Protein AF-A0A919BZM4-F1 (afdb_monomer_lite)

Sequence (321 aa):
MGAKLWWLAAVAVAAVLVFAVCATLLHGKEGVGIVVIVSERGWDVTRLRALRADALERHPSCFTVNVSELLGRDNRSEQQDAGNSFDRVRFAHRLIQARILEAEQPYEHVSLYVTARHHDAYLLGDLLRDQRHTSLRLIRQSHEDGVGIFEALRLHSGLTRQPDVQDVRTLREVLVRDPETEGPEWHAFTGPDAGARRMALILPMAGHLAGTREKALAAARDGRHDEYVLPGNPAAREHCVGALVFATRSGNIPDRREVYEALIRYVHHHWHLKMTEMLAAKGTALRGWVFTDGPTEIALALGHLLGRQSDLVPWRRPTGG

Radius of gyration: 23.21 Å; chains: 1; bounding box: 78×47×72 Å

Structure (mmCIF, N/CA/C/O backbone):
data_AF-A0A919BZM4-F1
#
_entry.id   AF-A0A919BZM4-F1
#
loop_
_atom_site.group_PDB
_atom_site.id
_atom_site.type_symbol
_atom_site.label_atom_id
_atom_site.label_alt_id
_atom_site.label_comp_id
_atom_site.label_asym_id
_atom_site.label_entity_id
_atom_site.label_seq_id
_atom_site.pdbx_PDB_ins_code
_atom_site.Cartn_x
_atom_site.Cartn_y
_atom_site.Cartn_z
_atom_site.occupancy
_atom_site.B_iso_or_equiv
_atom_site.auth_seq_id
_atom_site.auth_comp_id
_atom_site.auth_asym_id
_atom_site.auth_atom_id
_atom_site.pdbx_PDB_model_num
ATOM 1 N N . MET A 1 1 ? 48.821 23.012 -43.918 1.00 54.91 1 MET A N 1
ATOM 2 C CA . MET A 1 1 ? 48.797 22.171 -42.694 1.00 54.91 1 MET A CA 1
ATOM 3 C C . MET A 1 1 ? 47.510 22.302 -41.864 1.00 54.91 1 MET A C 1
ATOM 5 O O . MET A 1 1 ? 47.122 21.305 -41.274 1.00 54.91 1 MET A O 1
ATOM 9 N N . GLY A 1 2 ? 46.799 23.442 -41.859 1.00 61.62 2 GLY A N 1
ATOM 10 C CA . GLY A 1 2 ? 45.5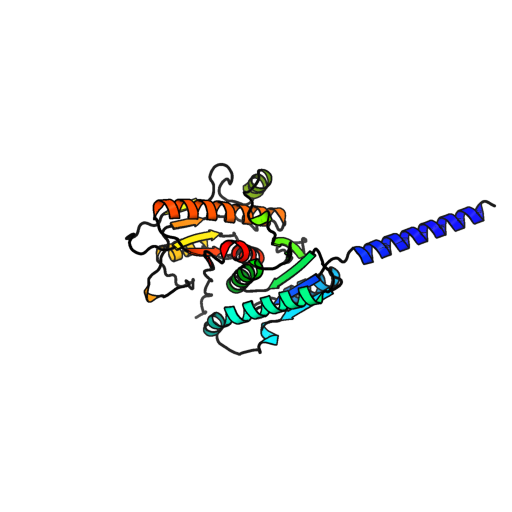84 23.634 -41.036 1.00 61.62 2 GLY A CA 1
ATOM 11 C C . GLY A 1 2 ? 44.374 22.735 -41.352 1.00 61.62 2 GLY A C 1
ATOM 12 O O . GLY A 1 2 ? 43.665 22.334 -40.436 1.00 61.62 2 GLY A O 1
ATOM 13 N N . ALA A 1 3 ? 44.171 22.327 -42.610 1.00 67.00 3 ALA A N 1
ATOM 14 C CA . ALA A 1 3 ? 43.016 21.502 -42.996 1.00 67.00 3 ALA A CA 1
ATOM 15 C C . ALA A 1 3 ? 43.035 20.074 -42.404 1.00 67.00 3 ALA A C 1
ATOM 17 O O . ALA A 1 3 ? 41.984 19.512 -42.109 1.00 67.00 3 ALA A O 1
ATOM 18 N N . LYS A 1 4 ? 44.225 19.491 -42.182 1.00 71.12 4 LYS A N 1
ATOM 19 C CA . LYS A 1 4 ? 44.362 18.145 -41.591 1.00 71.12 4 LYS A CA 1
ATOM 20 C C . LYS A 1 4 ? 44.050 18.133 -40.091 1.00 71.12 4 LYS A C 1
ATOM 22 O O . LYS A 1 4 ? 43.451 17.181 -39.606 1.00 71.12 4 LYS A O 1
ATOM 27 N N . LEU A 1 5 ? 44.420 19.197 -39.375 1.00 75.81 5 LEU A N 1
ATOM 28 C CA . LEU A 1 5 ? 44.121 19.354 -37.948 1.00 75.81 5 LEU A CA 1
ATOM 29 C C . LEU A 1 5 ? 42.618 19.538 -37.706 1.00 75.81 5 LEU A C 1
ATOM 31 O O . LEU A 1 5 ? 42.076 18.960 -36.770 1.00 75.81 5 LEU A O 1
ATOM 35 N N . TRP A 1 6 ? 41.937 20.280 -38.583 1.00 84.06 6 TRP A N 1
ATOM 36 C CA . TRP A 1 6 ? 40.496 20.509 -38.470 1.00 84.06 6 TRP A CA 1
ATOM 37 C C . TRP A 1 6 ? 39.673 19.234 -38.712 1.00 84.06 6 TRP A C 1
ATOM 39 O O . TRP A 1 6 ? 38.735 18.952 -37.973 1.00 84.06 6 TRP A O 1
ATOM 49 N N . TRP A 1 7 ? 40.075 18.409 -39.685 1.00 86.38 7 TRP A N 1
ATOM 50 C CA . TRP A 1 7 ? 39.441 17.109 -39.931 1.00 86.38 7 TRP A CA 1
ATOM 51 C C . TRP A 1 7 ? 39.631 16.137 -38.756 1.00 86.38 7 TRP A C 1
ATOM 53 O O . TRP A 1 7 ? 38.673 15.500 -38.325 1.00 86.38 7 TRP A O 1
ATOM 63 N N . LEU A 1 8 ? 40.841 16.065 -38.186 1.00 85.94 8 LEU A N 1
ATOM 64 C CA . LEU A 1 8 ? 41.112 15.229 -37.009 1.00 85.94 8 LEU A CA 1
ATOM 65 C C . LEU A 1 8 ? 40.289 15.667 -35.792 1.00 85.94 8 LEU A C 1
ATOM 67 O O . LEU A 1 8 ? 39.750 14.818 -35.084 1.00 85.94 8 LEU A O 1
ATOM 71 N N . ALA A 1 9 ? 40.142 16.978 -35.576 1.00 85.62 9 ALA A N 1
ATOM 72 C CA . ALA A 1 9 ? 39.298 17.512 -34.512 1.00 85.62 9 ALA A CA 1
ATOM 73 C C . ALA A 1 9 ? 37.817 17.150 -34.719 1.00 85.62 9 ALA A C 1
ATOM 75 O O . ALA A 1 9 ? 37.162 16.705 -33.779 1.00 85.62 9 ALA A O 1
ATOM 76 N N . ALA A 1 10 ? 37.301 17.268 -35.947 1.00 89.12 10 ALA A N 1
ATOM 77 C CA . ALA A 1 10 ? 35.922 16.899 -36.266 1.00 89.12 10 ALA A CA 1
ATOM 78 C C . ALA A 1 10 ? 35.646 15.405 -36.021 1.00 89.12 10 ALA A C 1
ATOM 80 O O . ALA A 1 10 ? 34.627 15.054 -35.428 1.00 89.12 10 ALA A O 1
ATOM 81 N N . VAL A 1 11 ? 36.575 14.525 -36.412 1.00 90.50 11 VAL A N 1
ATOM 82 C CA . VAL A 1 11 ? 36.457 13.076 -36.178 1.00 90.50 11 VAL A CA 1
ATOM 83 C C . VAL A 1 11 ? 36.528 12.740 -34.689 1.00 90.50 11 VAL A C 1
ATOM 85 O O . VAL A 1 11 ? 35.745 11.918 -34.218 1.00 90.50 11 VAL A O 1
ATOM 88 N N . ALA A 1 12 ? 37.406 13.397 -33.928 1.00 89.44 12 ALA A N 1
ATOM 89 C CA . ALA A 1 12 ? 37.493 13.200 -32.483 1.00 89.44 12 ALA A CA 1
ATOM 90 C C . ALA A 1 12 ? 36.195 13.615 -31.768 1.00 89.44 12 ALA A C 1
ATOM 92 O O . ALA A 1 12 ? 35.687 12.866 -30.937 1.00 89.44 12 ALA A O 1
ATOM 93 N N . VAL A 1 13 ? 35.615 14.765 -32.130 1.00 91.88 13 VAL A N 1
ATOM 94 C CA . VAL A 1 13 ? 34.333 15.228 -31.570 1.00 91.88 13 VAL A CA 1
ATOM 95 C C . VAL A 1 13 ? 33.194 14.273 -31.931 1.00 91.88 13 VAL A C 1
ATOM 97 O O . VAL A 1 13 ? 32.402 13.916 -31.061 1.00 91.88 13 VAL A O 1
ATOM 100 N N . ALA A 1 14 ? 33.132 13.806 -33.182 1.00 90.25 14 ALA A N 1
ATOM 101 C CA . ALA A 1 14 ? 32.132 12.828 -33.605 1.00 90.25 14 ALA A CA 1
ATOM 102 C C . ALA A 1 14 ? 32.263 11.503 -32.834 1.00 90.25 14 ALA A C 1
ATOM 104 O O . ALA A 1 14 ? 31.260 10.962 -32.376 1.00 90.25 14 ALA A O 1
ATOM 105 N N . ALA A 1 15 ? 33.487 11.009 -32.623 1.00 86.88 15 ALA A N 1
ATOM 106 C CA . ALA A 1 15 ? 33.735 9.796 -31.846 1.00 86.88 15 ALA A CA 1
ATOM 107 C C . ALA A 1 15 ? 33.321 9.952 -30.373 1.00 86.88 15 ALA A C 1
ATOM 109 O O . ALA A 1 15 ? 32.696 9.048 -29.821 1.00 86.88 15 ALA A O 1
ATOM 110 N N . VAL A 1 16 ? 33.603 11.103 -29.751 1.00 90.19 16 VAL A N 1
ATOM 111 C CA . VAL A 1 16 ? 33.166 11.401 -28.375 1.00 90.19 16 VAL A CA 1
ATOM 112 C C . VAL A 1 16 ? 31.645 11.491 -28.284 1.00 90.19 16 VAL A C 1
ATOM 114 O O . VAL A 1 16 ? 31.075 10.947 -27.345 1.00 90.19 16 VAL A O 1
ATOM 117 N N . LEU A 1 17 ? 30.973 12.117 -29.255 1.00 91.00 17 LEU A N 1
ATOM 118 C CA . LEU A 1 17 ? 29.509 12.180 -29.295 1.00 91.00 17 LEU A CA 1
ATOM 119 C C . LEU A 1 17 ? 28.887 10.790 -29.433 1.00 91.00 17 LEU A C 1
ATOM 121 O O . LEU A 1 17 ? 27.979 10.455 -28.679 1.00 91.00 17 LEU A O 1
ATOM 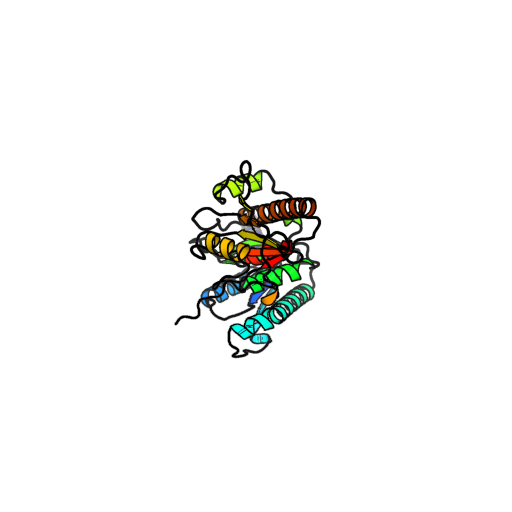125 N N . VAL A 1 18 ? 29.403 9.961 -30.343 1.00 90.19 18 VAL A N 1
ATOM 126 C CA . VAL A 1 18 ? 28.940 8.575 -30.501 1.00 90.19 18 VAL A CA 1
ATOM 127 C C . VAL A 1 18 ? 29.182 7.786 -29.218 1.00 90.19 18 VAL A C 1
ATOM 129 O O . VAL A 1 18 ? 28.274 7.107 -28.752 1.00 90.19 18 VAL A O 1
ATOM 132 N N . PHE A 1 19 ? 30.356 7.917 -28.597 1.00 86.94 19 PHE A N 1
ATOM 133 C CA . PHE A 1 19 ? 30.650 7.232 -27.341 1.00 86.94 19 PHE A CA 1
ATOM 134 C C . PHE A 1 19 ? 29.753 7.717 -26.198 1.00 86.94 19 PHE A C 1
ATOM 136 O O . PHE A 1 19 ? 29.248 6.894 -25.448 1.00 86.94 19 PHE A O 1
ATOM 143 N N . ALA A 1 20 ? 29.496 9.021 -26.084 1.00 81.38 20 ALA A N 1
ATOM 144 C CA . ALA A 1 20 ? 28.605 9.585 -25.075 1.00 81.38 20 ALA A CA 1
ATOM 145 C C . ALA A 1 20 ? 27.158 9.107 -25.260 1.00 81.38 20 ALA A C 1
ATOM 147 O O . ALA A 1 20 ? 26.515 8.739 -24.279 1.00 81.38 20 ALA A O 1
ATOM 148 N N . VAL A 1 21 ? 26.666 9.051 -26.503 1.00 83.25 21 VAL A N 1
ATOM 149 C CA . VAL A 1 21 ? 25.334 8.526 -26.846 1.00 83.25 21 VAL A CA 1
ATOM 150 C C . VAL A 1 21 ? 25.253 7.023 -26.577 1.00 83.25 21 VAL A C 1
ATOM 152 O O . VAL A 1 21 ? 24.325 6.563 -25.923 1.00 83.25 21 VAL A O 1
ATOM 155 N N . CYS A 1 22 ? 26.244 6.239 -27.002 1.00 78.25 22 CYS A N 1
ATOM 156 C CA . CYS A 1 22 ? 26.291 4.807 -26.709 1.00 78.25 22 CYS A CA 1
ATOM 157 C C . CYS A 1 22 ? 26.400 4.545 -25.204 1.00 78.25 22 CYS A C 1
ATOM 159 O O . CYS A 1 22 ? 25.709 3.672 -24.693 1.00 78.25 22 CYS A O 1
ATOM 161 N N . ALA A 1 23 ? 27.214 5.313 -24.479 1.00 72.38 23 ALA A N 1
ATOM 162 C CA . ALA A 1 23 ? 27.357 5.191 -23.037 1.00 72.38 23 ALA A CA 1
ATOM 163 C C . ALA A 1 23 ? 26.057 5.554 -22.315 1.00 72.38 23 ALA A C 1
ATOM 165 O O . ALA A 1 23 ? 25.668 4.815 -21.423 1.00 72.38 23 ALA A O 1
ATOM 166 N N . THR A 1 24 ? 25.345 6.609 -22.716 1.00 70.25 24 THR A N 1
ATOM 167 C CA . THR A 1 24 ? 24.034 6.947 -22.127 1.00 70.25 24 THR A CA 1
ATOM 168 C C . THR A 1 24 ? 22.958 5.918 -22.464 1.00 70.25 24 THR A C 1
ATOM 170 O O . THR A 1 24 ? 22.169 5.573 -21.593 1.00 70.25 24 THR A O 1
ATOM 173 N N . LEU A 1 25 ? 22.952 5.357 -23.675 1.00 67.81 25 LEU A N 1
ATOM 174 C CA . LEU A 1 25 ? 22.012 4.295 -24.052 1.00 67.81 25 LEU A CA 1
ATOM 175 C C . LEU A 1 25 ? 22.305 2.958 -23.349 1.00 67.81 25 LEU A C 1
ATOM 177 O O . LEU A 1 25 ? 21.374 2.218 -23.038 1.00 67.81 25 LEU A O 1
ATOM 181 N N . LEU A 1 26 ? 23.580 2.648 -23.091 1.00 61.66 26 LEU A N 1
ATOM 182 C CA . LEU A 1 26 ? 24.008 1.411 -22.426 1.00 61.66 26 LEU A CA 1
ATOM 183 C C . LEU A 1 26 ? 23.943 1.504 -20.896 1.00 61.66 26 LEU A C 1
ATOM 185 O O . LEU A 1 26 ? 23.558 0.531 -20.260 1.00 61.66 26 LEU A O 1
ATOM 189 N N . HIS A 1 27 ? 24.279 2.656 -20.309 1.00 58.56 27 HIS A N 1
ATOM 190 C CA . HIS A 1 27 ? 24.233 2.880 -18.856 1.00 58.56 27 HIS A CA 1
ATOM 191 C C . HIS A 1 27 ? 22.885 3.433 -18.377 1.00 58.56 27 HIS A C 1
ATOM 193 O O . HIS A 1 27 ? 22.641 3.468 -17.180 1.00 58.56 27 HIS A O 1
ATOM 199 N N . GLY A 1 28 ? 21.992 3.856 -19.278 1.00 57.50 28 GLY A N 1
ATOM 200 C CA . GLY A 1 28 ? 20.649 4.311 -18.905 1.00 57.50 28 GLY A CA 1
ATOM 201 C C . GLY A 1 28 ? 19.718 3.178 -18.463 1.00 57.50 28 GLY A C 1
ATOM 202 O O . GLY A 1 28 ? 18.695 3.438 -17.831 1.00 57.50 28 GLY A O 1
ATOM 203 N N . LYS A 1 29 ? 20.062 1.924 -18.785 1.00 66.81 29 LYS A N 1
ATOM 204 C CA . LYS A 1 29 ? 19.296 0.739 -18.394 1.00 66.81 29 LYS A CA 1
ATOM 205 C C . LYS A 1 29 ? 19.909 0.114 -17.150 1.00 66.81 29 LYS A C 1
ATOM 207 O O . LYS A 1 29 ? 20.926 -0.569 -17.228 1.00 66.81 29 LYS A O 1
ATOM 212 N N . GLU A 1 30 ? 19.263 0.306 -16.009 1.00 69.31 30 GLU A N 1
ATOM 213 C CA . GLU A 1 30 ? 19.736 -0.216 -14.728 1.00 69.31 30 GLU A CA 1
ATOM 214 C C . GLU A 1 30 ? 18.757 -1.230 -14.130 1.00 69.31 30 GLU A C 1
ATOM 216 O O . GLU A 1 30 ? 17.532 -1.088 -14.214 1.00 69.31 30 GLU A O 1
ATOM 221 N N . GLY A 1 31 ? 19.311 -2.237 -13.456 1.00 79.12 31 GLY A N 1
ATOM 222 C CA . GLY A 1 31 ? 18.555 -3.123 -12.577 1.00 79.12 31 GLY A CA 1
ATOM 223 C C . GLY A 1 31 ? 17.727 -4.204 -13.271 1.00 79.12 31 GLY A C 1
ATOM 224 O O . GLY A 1 31 ? 17.928 -4.535 -14.437 1.00 79.12 31 GLY A O 1
ATOM 225 N N . VAL A 1 32 ? 16.782 -4.773 -12.524 1.00 86.69 32 VAL A N 1
ATOM 226 C CA . VAL A 1 32 ? 15.884 -5.838 -13.000 1.00 86.69 32 VAL A CA 1
ATOM 227 C C . VAL A 1 32 ? 14.444 -5.358 -12.933 1.00 86.69 32 VAL A C 1
ATOM 229 O O . VAL A 1 32 ? 13.990 -4.911 -11.880 1.00 86.69 32 VAL A O 1
ATOM 232 N N . GLY A 1 33 ? 13.713 -5.491 -14.038 1.00 89.38 33 GLY A N 1
ATOM 233 C CA . GLY A 1 33 ? 12.275 -5.245 -14.093 1.00 89.38 33 GLY A CA 1
ATOM 234 C C . GLY A 1 33 ? 11.491 -6.542 -13.931 1.00 89.38 33 GLY A C 1
ATOM 235 O O . GLY A 1 33 ? 11.647 -7.463 -14.730 1.00 89.38 33 GLY A O 1
ATOM 236 N N . ILE A 1 34 ? 10.615 -6.627 -12.933 1.00 90.19 34 ILE A N 1
ATOM 237 C CA . ILE A 1 34 ? 9.738 -7.784 -12.727 1.00 90.19 34 ILE A CA 1
ATOM 238 C C . ILE A 1 34 ? 8.287 -7.321 -12.810 1.00 90.19 34 ILE A C 1
ATOM 240 O O . ILE A 1 34 ? 7.792 -6.594 -11.950 1.00 90.19 34 ILE A O 1
ATOM 244 N N . VAL A 1 35 ? 7.590 -7.767 -13.849 1.00 90.44 35 VAL A N 1
ATOM 245 C CA . VAL A 1 35 ? 6.161 -7.525 -14.045 1.00 90.44 35 VAL A CA 1
ATOM 246 C C . VAL A 1 35 ? 5.386 -8.669 -13.416 1.00 90.44 35 VAL A C 1
ATOM 248 O O . VAL A 1 35 ? 5.510 -9.808 -13.858 1.00 90.44 35 VAL A O 1
ATOM 251 N N . VAL A 1 36 ? 4.598 -8.384 -12.382 1.00 88.38 36 VAL A N 1
ATOM 252 C CA . VAL A 1 36 ? 3.890 -9.394 -11.588 1.00 88.38 36 VAL A CA 1
ATOM 253 C C . VAL A 1 36 ? 2.389 -9.210 -11.751 1.00 88.38 36 VAL A C 1
ATOM 255 O O . VAL A 1 36 ? 1.825 -8.212 -11.313 1.00 88.38 36 VAL A O 1
ATOM 258 N N . ILE A 1 37 ? 1.735 -10.204 -12.343 1.00 86.88 37 ILE A N 1
ATOM 259 C CA . ILE A 1 37 ? 0.287 -10.261 -12.531 1.00 86.88 37 ILE A CA 1
ATOM 260 C C . ILE A 1 37 ? -0.237 -11.395 -11.652 1.00 86.88 37 ILE A C 1
ATOM 262 O O . ILE A 1 37 ? -0.064 -12.576 -11.965 1.00 86.88 37 ILE A O 1
ATOM 266 N N . VAL A 1 38 ? -0.846 -11.045 -10.517 1.00 80.12 38 VAL A N 1
ATOM 267 C CA . VAL A 1 38 ? -1.355 -12.046 -9.558 1.00 80.12 38 VAL A CA 1
ATOM 268 C C . VAL A 1 38 ? -2.733 -12.564 -9.985 1.00 80.12 38 VAL A C 1
ATOM 270 O O . VAL A 1 38 ? -3.035 -13.748 -9.835 1.00 80.12 38 VAL A O 1
ATOM 273 N N . SER A 1 39 ? -3.553 -11.698 -10.581 1.00 72.06 39 SER A N 1
ATOM 274 C CA . SER A 1 39 ? -4.866 -12.034 -11.137 1.00 72.06 39 SER A CA 1
ATOM 275 C C . SER A 1 39 ? -5.125 -11.201 -12.385 1.00 72.06 39 SER A C 1
ATOM 277 O O . SER A 1 39 ? -4.863 -10.006 -12.361 1.00 72.06 39 SER A O 1
ATOM 279 N N . GLU A 1 40 ? -5.656 -11.804 -13.451 1.00 64.19 40 GLU A N 1
ATOM 280 C CA . GLU A 1 40 ? -6.022 -11.091 -14.690 1.00 64.19 40 GLU A CA 1
ATOM 281 C C . GLU A 1 40 ? -7.463 -10.557 -14.690 1.00 64.19 40 GLU A C 1
ATOM 283 O O . GLU A 1 40 ? -7.818 -9.706 -15.506 1.00 64.19 40 GLU A O 1
ATOM 288 N N . ARG A 1 41 ? -8.329 -11.066 -13.803 1.00 65.31 41 ARG A N 1
ATOM 289 C CA . ARG A 1 41 ? -9.771 -10.791 -13.869 1.00 65.31 41 ARG A CA 1
ATOM 290 C C . ARG A 1 41 ? -10.064 -9.320 -13.563 1.00 65.31 41 ARG A C 1
ATOM 292 O O . ARG A 1 41 ? -9.965 -8.890 -12.415 1.00 65.31 41 ARG A O 1
ATOM 299 N N . GLY A 1 42 ? -10.514 -8.593 -14.586 1.00 63.28 42 GLY A N 1
ATOM 300 C CA . GLY A 1 42 ? -10.984 -7.211 -14.477 1.00 63.28 42 GLY A CA 1
ATOM 301 C C . GLY A 1 42 ? -9.905 -6.141 -14.646 1.00 63.28 42 GLY A C 1
ATOM 302 O O . GLY A 1 42 ? -10.181 -4.987 -14.325 1.00 63.28 42 GLY A O 1
ATOM 303 N N . TRP A 1 43 ? -8.710 -6.496 -15.131 1.00 73.00 43 TRP A N 1
ATOM 304 C CA . TRP A 1 43 ? -7.658 -5.524 -15.440 1.00 73.00 43 TRP A CA 1
ATOM 305 C C . TRP A 1 43 ? -7.662 -5.119 -16.910 1.00 73.00 43 TRP A C 1
ATOM 307 O O . TRP A 1 43 ? -7.889 -5.940 -17.799 1.00 73.00 43 TRP A O 1
ATOM 317 N N . ASP A 1 44 ? -7.370 -3.845 -17.160 1.00 78.44 44 ASP A N 1
ATOM 318 C CA . ASP A 1 44 ? -7.214 -3.313 -18.509 1.00 78.44 44 ASP A CA 1
ATOM 319 C C . ASP A 1 44 ? -5.943 -3.874 -19.167 1.00 78.44 44 ASP A C 1
ATOM 321 O O . ASP A 1 44 ? -4.815 -3.651 -18.716 1.00 78.44 44 ASP A O 1
ATOM 325 N N . VAL A 1 45 ? -6.134 -4.603 -20.266 1.00 81.12 45 VAL A N 1
ATOM 326 C CA . VAL A 1 45 ? -5.057 -5.205 -21.062 1.00 81.12 45 VAL A CA 1
ATOM 327 C C . VAL A 1 45 ? -4.117 -4.136 -21.624 1.00 81.12 45 VAL A C 1
ATOM 329 O O . VAL A 1 45 ? -2.917 -4.380 -21.758 1.00 81.12 45 VAL A O 1
ATOM 332 N N . THR A 1 46 ? -4.630 -2.944 -21.930 1.00 83.31 46 THR A N 1
ATOM 333 C CA . THR A 1 46 ? -3.835 -1.821 -22.444 1.00 83.31 46 THR A CA 1
ATOM 334 C C . THR A 1 46 ? -2.843 -1.347 -21.390 1.00 83.31 46 THR A C 1
ATOM 336 O O . THR A 1 46 ? -1.649 -1.235 -21.670 1.00 83.31 46 THR A O 1
ATOM 339 N N . ARG A 1 47 ? -3.319 -1.183 -20.150 1.00 82.88 47 ARG A N 1
ATOM 340 C CA . ARG A 1 47 ? -2.501 -0.858 -18.975 1.00 82.88 47 ARG A CA 1
ATOM 341 C C . ARG A 1 47 ? -1.396 -1.894 -18.747 1.00 82.88 47 ARG A C 1
ATOM 343 O O . ARG A 1 47 ? -0.231 -1.544 -18.581 1.00 82.88 47 ARG A O 1
ATOM 350 N N . LEU A 1 48 ? -1.741 -3.182 -18.798 1.00 84.62 48 LEU A N 1
ATOM 351 C CA . LEU A 1 48 ? -0.775 -4.275 -18.627 1.00 84.62 48 LEU A CA 1
ATOM 352 C C . LEU A 1 48 ? 0.315 -4.272 -19.708 1.00 84.62 48 LEU A C 1
ATOM 354 O O . LEU A 1 48 ? 1.491 -4.480 -19.406 1.00 84.62 48 LEU A O 1
ATOM 358 N N . ARG A 1 49 ? -0.058 -4.011 -20.967 1.00 87.19 49 ARG A N 1
ATOM 359 C CA . ARG A 1 49 ? 0.907 -3.890 -22.069 1.00 87.19 49 ARG A CA 1
ATOM 360 C C . ARG A 1 49 ? 1.829 -2.690 -21.888 1.00 87.19 49 ARG A C 1
ATOM 362 O O . ARG A 1 49 ? 3.022 -2.842 -22.126 1.00 87.19 49 ARG A O 1
ATOM 369 N N . ALA A 1 50 ? 1.303 -1.547 -21.448 1.00 87.94 50 ALA A N 1
ATOM 370 C CA . ALA A 1 50 ? 2.101 -0.349 -21.196 1.00 87.94 50 ALA A CA 1
ATOM 371 C C . ALA A 1 50 ? 3.161 -0.596 -20.111 1.00 87.94 50 ALA A C 1
ATOM 373 O O . ALA A 1 50 ? 4.337 -0.336 -20.342 1.00 87.94 50 ALA A O 1
ATOM 374 N N . LEU A 1 51 ? 2.773 -1.196 -18.979 1.00 89.81 51 LEU A N 1
ATOM 375 C CA . LEU A 1 51 ? 3.711 -1.552 -17.905 1.00 89.81 51 LEU A CA 1
ATOM 376 C C . LEU A 1 51 ? 4.793 -2.532 -18.377 1.00 89.81 51 LEU A C 1
ATOM 378 O O . LEU A 1 51 ? 5.959 -2.395 -18.018 1.00 89.81 51 LEU A O 1
ATOM 382 N N . ARG A 1 52 ? 4.424 -3.519 -19.201 1.00 90.00 52 ARG A N 1
ATOM 383 C CA . ARG A 1 52 ? 5.387 -4.481 -19.751 1.00 90.00 52 ARG A CA 1
ATOM 384 C C . ARG A 1 52 ? 6.347 -3.841 -20.753 1.00 90.00 52 ARG A C 1
ATOM 386 O O . ARG A 1 52 ? 7.531 -4.164 -20.729 1.00 90.00 52 ARG A O 1
ATOM 393 N N . ALA A 1 53 ? 5.845 -2.980 -21.636 1.00 90.44 53 ALA A N 1
ATOM 394 C CA . ALA A 1 53 ? 6.666 -2.254 -22.601 1.00 90.44 53 ALA A CA 1
ATOM 395 C C . ALA A 1 53 ? 7.687 -1.360 -21.887 1.00 90.44 53 ALA A C 1
ATOM 397 O O . ALA A 1 53 ? 8.872 -1.421 -22.197 1.00 90.44 53 ALA A O 1
ATOM 398 N N . ASP A 1 54 ? 7.242 -0.633 -20.866 1.00 90.38 54 ASP A N 1
ATOM 399 C CA . ASP A 1 54 ? 8.101 0.218 -20.049 1.00 90.38 54 ASP A CA 1
ATOM 400 C C . ASP A 1 54 ? 9.175 -0.578 -19.293 1.00 90.38 54 ASP A C 1
ATOM 402 O O . ASP A 1 54 ? 10.350 -0.214 -19.305 1.00 90.38 54 ASP A O 1
ATOM 406 N N . ALA A 1 55 ? 8.813 -1.734 -18.726 1.00 89.56 55 ALA A N 1
ATOM 407 C CA . ALA A 1 55 ? 9.779 -2.608 -18.069 1.00 89.56 55 ALA A CA 1
ATOM 408 C C . ALA A 1 55 ? 10.868 -3.127 -19.032 1.00 89.56 55 ALA A C 1
ATOM 410 O O . ALA A 1 55 ? 12.031 -3.219 -18.638 1.00 89.56 55 ALA A O 1
ATOM 411 N N . LEU A 1 56 ? 10.512 -3.449 -20.282 1.00 89.50 56 LEU A N 1
ATOM 412 C CA . LEU A 1 56 ? 11.456 -3.870 -21.330 1.00 89.50 56 LEU A CA 1
ATOM 413 C C . LEU A 1 56 ? 12.343 -2.719 -21.826 1.00 89.50 56 LEU A C 1
ATOM 415 O O . LEU A 1 56 ? 13.484 -2.931 -22.242 1.00 89.50 56 LEU A O 1
ATOM 419 N N . GLU A 1 57 ? 11.814 -1.499 -21.809 1.00 88.38 57 GLU A N 1
ATOM 420 C CA . GLU A 1 57 ? 12.552 -0.310 -22.211 1.00 88.38 57 GLU A CA 1
ATOM 421 C C . GLU A 1 57 ? 13.594 0.076 -21.154 1.00 88.38 57 GLU A C 1
ATOM 423 O O . GLU A 1 57 ? 14.767 0.254 -21.495 1.00 88.38 57 GLU A O 1
ATOM 428 N N . ARG A 1 58 ? 13.187 0.129 -19.878 1.00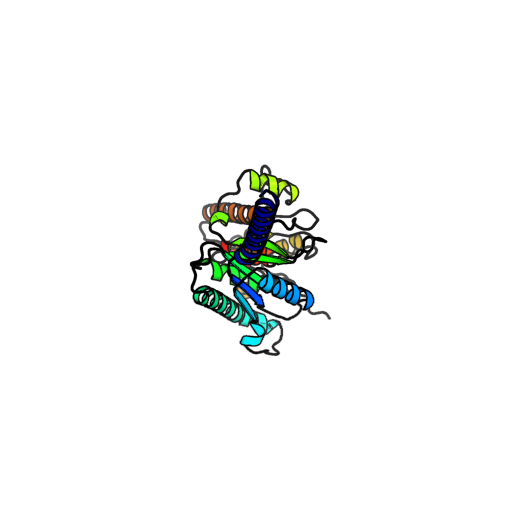 86.38 58 ARG A N 1
ATOM 429 C CA . ARG A 1 58 ? 14.007 0.617 -18.756 1.00 86.38 58 ARG A CA 1
ATOM 430 C C . ARG A 1 58 ? 15.034 -0.377 -18.236 1.00 86.38 58 ARG A C 1
ATOM 432 O O . ARG A 1 58 ? 16.065 0.048 -17.720 1.00 86.38 58 ARG A O 1
ATOM 439 N N . HIS A 1 59 ? 14.760 -1.677 -18.322 1.00 86.81 59 HIS A N 1
ATOM 440 C CA . HIS A 1 59 ? 15.595 -2.689 -17.678 1.00 86.81 59 HIS A CA 1
ATOM 441 C C . HIS A 1 59 ? 16.287 -3.591 -18.707 1.00 86.81 59 HIS A C 1
ATOM 443 O O . HIS A 1 59 ? 15.637 -4.056 -19.644 1.00 86.81 59 HIS A O 1
ATOM 449 N N . PRO A 1 60 ? 17.592 -3.880 -18.541 1.00 81.81 60 PRO A N 1
ATOM 450 C CA . PRO A 1 60 ? 18.298 -4.832 -19.398 1.00 81.81 60 PRO A CA 1
ATOM 451 C C . PRO A 1 60 ? 17.753 -6.259 -19.227 1.00 81.81 60 PRO A C 1
ATOM 453 O O . PRO A 1 60 ? 17.675 -7.010 -20.196 1.00 81.81 60 PRO A O 1
ATOM 456 N N . SER A 1 61 ? 17.315 -6.598 -18.010 1.00 84.81 61 SER A N 1
ATOM 457 C CA . SER A 1 61 ? 16.689 -7.873 -17.663 1.00 84.81 61 SER A CA 1
ATOM 458 C C . SER A 1 61 ? 15.242 -7.634 -17.243 1.00 84.81 61 SER A C 1
ATOM 460 O O . SER A 1 61 ? 14.980 -6.959 -16.243 1.00 84.81 61 SER A O 1
ATOM 462 N N . CYS A 1 62 ? 14.296 -8.191 -18.000 1.00 87.06 62 CYS A N 1
ATOM 463 C CA . CYS A 1 62 ? 12.867 -8.071 -17.730 1.00 87.06 62 CYS A CA 1
ATOM 464 C C . CYS A 1 62 ? 12.206 -9.448 -17.647 1.00 87.06 62 CYS A C 1
ATOM 466 O O . CYS A 1 62 ? 12.309 -10.259 -18.568 1.00 87.06 62 CYS A O 1
ATOM 468 N N . PHE A 1 63 ? 11.471 -9.686 -16.562 1.00 88.88 63 PHE A N 1
ATOM 469 C CA . PHE A 1 63 ? 10.712 -10.911 -16.345 1.00 88.88 63 PHE A CA 1
ATOM 470 C C . PHE A 1 63 ? 9.230 -10.591 -16.213 1.00 88.88 63 PHE A C 1
ATOM 472 O O . PHE A 1 63 ? 8.839 -9.675 -15.495 1.00 88.88 63 PHE A O 1
ATOM 479 N N . THR A 1 64 ? 8.383 -11.367 -16.884 1.00 87.81 64 THR A N 1
ATOM 480 C CA . THR A 1 64 ? 6.928 -11.295 -16.709 1.00 87.81 64 THR A CA 1
ATOM 481 C C . THR A 1 64 ? 6.453 -12.549 -15.990 1.00 87.81 64 THR A C 1
ATOM 483 O O . THR A 1 64 ? 6.721 -13.665 -16.430 1.00 87.81 64 THR A O 1
ATOM 486 N N . VAL A 1 65 ? 5.755 -12.360 -14.877 1.00 83.88 65 VAL A N 1
ATOM 487 C CA . VAL A 1 65 ? 5.195 -13.412 -14.034 1.00 83.88 65 VAL A CA 1
ATOM 488 C C . VAL A 1 65 ? 3.681 -13.290 -14.065 1.00 83.88 65 VAL A C 1
ATOM 490 O O . VAL A 1 65 ? 3.117 -12.369 -13.479 1.00 83.88 65 VAL A O 1
ATOM 493 N N . ASN A 1 66 ? 3.025 -14.239 -14.726 1.00 84.56 66 ASN A N 1
ATOM 494 C CA . ASN A 1 66 ? 1.574 -14.362 -14.719 1.00 84.56 66 ASN A CA 1
ATOM 495 C C . ASN A 1 66 ? 1.160 -15.553 -13.857 1.00 84.56 66 ASN A C 1
ATOM 497 O O . ASN A 1 66 ? 1.190 -16.705 -14.282 1.00 84.56 66 ASN A O 1
ATOM 501 N N . VAL A 1 67 ? 0.800 -15.272 -12.609 1.00 80.69 67 VAL A N 1
ATOM 502 C CA . VAL A 1 67 ? 0.488 -16.303 -11.612 1.00 80.69 67 VAL A CA 1
ATOM 503 C C . VAL A 1 67 ? -0.757 -17.096 -12.007 1.00 80.69 67 VAL A C 1
ATOM 505 O O . VAL A 1 67 ? -0.819 -18.299 -11.770 1.00 80.69 67 VAL A O 1
ATOM 508 N N . SER A 1 68 ? -1.733 -16.431 -12.631 1.00 74.94 68 SER A N 1
ATOM 509 C CA . SER A 1 68 ? -2.985 -17.063 -13.057 1.00 74.94 68 SER A CA 1
ATOM 510 C C . SER A 1 68 ? -2.782 -18.032 -14.223 1.00 74.94 68 SER A C 1
ATOM 512 O O . SER A 1 68 ? -3.422 -19.078 -14.258 1.00 74.94 68 SER A O 1
ATOM 514 N N . GLU A 1 69 ? -1.880 -17.720 -15.156 1.00 75.12 69 GLU A N 1
ATOM 515 C CA . GLU A 1 69 ? -1.510 -18.651 -16.230 1.00 75.12 69 GLU A CA 1
ATOM 516 C C . GLU A 1 69 ? -0.696 -19.836 -15.695 1.00 75.12 69 GLU A C 1
ATOM 518 O O . GLU A 1 69 ? -0.957 -20.980 -16.061 1.00 75.12 69 GLU A O 1
ATOM 523 N N . LEU A 1 70 ? 0.256 -19.579 -14.791 1.00 73.50 70 LEU A N 1
ATOM 524 C CA . LEU A 1 70 ? 1.184 -20.597 -14.285 1.00 73.50 70 LEU A CA 1
ATOM 525 C C . LEU A 1 70 ? 0.535 -21.624 -13.350 1.00 73.50 70 LEU A C 1
ATOM 527 O O . LEU A 1 70 ? 0.973 -22.771 -13.313 1.00 73.50 70 LEU A O 1
ATOM 531 N N . LEU A 1 71 ? -0.494 -21.232 -12.595 1.00 73.00 71 LEU A N 1
ATOM 532 C CA . LEU A 1 71 ? -1.217 -22.132 -11.686 1.00 73.00 71 LEU A CA 1
ATOM 533 C C . LEU A 1 71 ? -2.427 -22.815 -12.342 1.00 73.00 71 LEU A C 1
ATOM 535 O O . LEU A 1 71 ? -3.126 -23.580 -11.681 1.00 73.00 71 LEU A O 1
ATOM 539 N N . GLY A 1 72 ? -2.654 -22.573 -13.636 1.00 61.62 72 GLY A N 1
ATOM 540 C CA . GLY A 1 72 ? -3.818 -23.062 -14.363 1.00 61.62 72 GLY A CA 1
ATOM 541 C C . GLY A 1 72 ? -5.033 -22.149 -14.187 1.00 61.62 72 GLY A C 1
ATOM 542 O O . GLY A 1 72 ? -5.341 -21.658 -13.100 1.00 61.62 72 GLY A O 1
ATOM 543 N N . ARG A 1 73 ? -5.748 -21.919 -15.293 1.00 58.47 73 ARG A N 1
ATOM 544 C CA . ARG A 1 73 ? -6.936 -21.060 -15.353 1.00 58.47 73 ARG A CA 1
ATOM 545 C C . ARG A 1 73 ? -8.140 -21.799 -14.762 1.00 58.47 73 ARG A C 1
ATOM 547 O O . ARG A 1 73 ? -9.023 -22.249 -15.484 1.00 58.47 73 ARG A O 1
ATOM 554 N N . ASP A 1 74 ? -8.162 -21.970 -13.447 1.00 54.50 74 ASP A N 1
ATOM 555 C CA . ASP A 1 74 ? -9.300 -22.589 -12.778 1.00 54.50 74 ASP A CA 1
ATOM 556 C C . ASP A 1 74 ? -10.523 -21.662 -12.912 1.00 54.50 74 ASP A C 1
ATOM 558 O O . ASP A 1 74 ? -10.553 -20.545 -12.389 1.00 54.50 74 ASP A O 1
ATOM 562 N N . ASN A 1 75 ? -11.559 -22.124 -13.622 1.00 50.62 75 ASN A N 1
ATO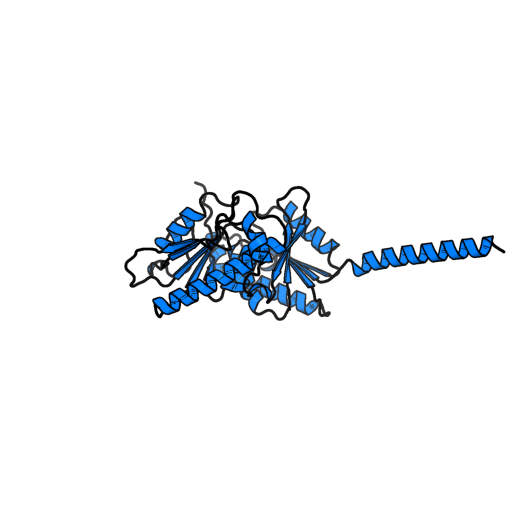M 563 C CA . ASN A 1 75 ? -12.864 -21.463 -13.782 1.00 50.62 75 ASN A CA 1
ATOM 564 C C . ASN A 1 75 ? -13.672 -21.446 -12.466 1.00 50.62 75 ASN A C 1
ATOM 566 O O . ASN A 1 75 ? -14.867 -21.726 -12.446 1.00 50.62 75 ASN A O 1
ATOM 570 N N . ARG A 1 76 ? -13.027 -21.155 -11.334 1.00 53.56 76 ARG A N 1
ATOM 571 C CA . ARG A 1 76 ? -13.659 -21.140 -10.014 1.00 53.56 76 ARG A CA 1
ATOM 572 C C . ARG A 1 76 ? -14.279 -19.776 -9.726 1.00 53.56 76 ARG A C 1
ATOM 574 O O . ARG A 1 76 ? -13.761 -18.732 -10.135 1.00 53.56 76 ARG A O 1
ATOM 581 N N . SER A 1 77 ? -15.421 -19.813 -9.047 1.00 52.09 77 SER A N 1
ATOM 582 C CA . SER A 1 77 ? -16.195 -18.662 -8.573 1.00 52.09 77 SER A CA 1
ATOM 583 C C . SER A 1 77 ? -15.382 -17.779 -7.615 1.00 52.09 77 SER A C 1
ATOM 585 O O . SER A 1 77 ? -14.587 -18.301 -6.832 1.00 52.09 77 SER A O 1
ATOM 587 N N . GLU A 1 78 ? -15.629 -16.463 -7.608 1.00 52.28 78 GLU A N 1
ATOM 588 C CA . GLU A 1 78 ? -14.888 -15.464 -6.806 1.00 52.28 78 GLU A CA 1
ATOM 589 C C . GLU A 1 78 ? -14.801 -15.781 -5.299 1.00 52.28 78 GLU A C 1
ATOM 591 O O . GLU A 1 78 ? -13.841 -15.388 -4.637 1.00 52.28 78 GLU A O 1
ATOM 596 N N . GLN A 1 79 ? -15.760 -16.531 -4.749 1.00 47.19 79 GLN A N 1
ATOM 597 C CA . GLN A 1 79 ? -15.744 -16.973 -3.349 1.00 47.19 79 GLN A CA 1
ATOM 598 C C . GLN A 1 79 ? -14.706 -18.066 -3.043 1.00 47.19 79 GLN A C 1
ATOM 600 O O . GLN A 1 79 ? -14.190 -18.107 -1.930 1.00 47.19 79 GLN A O 1
ATOM 605 N N . GLN A 1 80 ? -14.352 -18.919 -4.011 1.00 48.88 80 GLN A N 1
ATOM 606 C CA . GLN A 1 80 ? -13.268 -19.904 -3.859 1.00 48.88 80 GLN A CA 1
ATOM 607 C C . GLN A 1 80 ? -11.888 -19.285 -4.130 1.00 48.88 80 GLN A C 1
ATOM 609 O O . GLN A 1 80 ? -10.887 -19.750 -3.584 1.00 48.88 80 GLN A O 1
ATOM 614 N N . ASP A 1 81 ? -11.831 -18.199 -4.908 1.00 53.09 81 ASP A N 1
ATOM 615 C CA . ASP A 1 81 ? -10.596 -17.457 -5.183 1.00 53.09 81 ASP A CA 1
ATOM 616 C C . ASP A 1 81 ? -9.984 -16.826 -3.922 1.00 53.09 81 ASP A C 1
ATOM 618 O O . ASP A 1 81 ? -8.763 -16.691 -3.851 1.00 53.09 81 ASP A O 1
ATOM 622 N N . ALA A 1 82 ? -10.794 -16.465 -2.921 1.00 51.09 82 ALA A N 1
ATOM 623 C CA . ALA A 1 82 ? -10.297 -15.929 -1.652 1.00 51.09 82 ALA A CA 1
ATOM 624 C C . ALA A 1 82 ? -9.520 -16.982 -0.836 1.00 51.09 82 ALA A C 1
ATOM 626 O O . ALA A 1 82 ? -8.502 -16.655 -0.233 1.00 51.09 82 ALA A O 1
ATOM 627 N N . GLY A 1 83 ? -9.941 -18.253 -0.874 1.00 53.19 83 GLY A N 1
ATOM 628 C CA . GLY A 1 83 ? -9.257 -19.356 -0.183 1.00 53.19 83 GLY A CA 1
ATOM 629 C C . GLY A 1 83 ? -7.924 -19.766 -0.822 1.00 53.19 83 GLY A C 1
ATOM 630 O O . GLY A 1 83 ? -7.039 -20.240 -0.121 1.00 53.19 83 GLY A O 1
ATOM 631 N N . ASN A 1 84 ? -7.752 -19.528 -2.129 1.00 65.88 84 ASN A N 1
ATOM 632 C CA . ASN A 1 84 ? -6.513 -19.802 -2.877 1.00 65.88 84 ASN A CA 1
ATOM 633 C C . ASN A 1 84 ? -5.620 -18.547 -3.045 1.00 65.88 84 ASN A C 1
ATOM 635 O O . ASN A 1 84 ? -4.555 -18.602 -3.655 1.00 65.88 84 ASN A O 1
ATOM 639 N N . SER A 1 85 ? -6.042 -17.383 -2.531 1.00 72.19 85 SER A N 1
ATOM 640 C CA . SER A 1 85 ? -5.292 -16.119 -2.640 1.00 72.19 85 SER A CA 1
ATOM 641 C C . SER A 1 85 ? -3.890 -16.240 -2.039 1.00 72.19 85 SER A C 1
ATOM 643 O O . SER A 1 85 ? -2.906 -15.867 -2.679 1.00 72.19 85 SER A O 1
ATOM 645 N N . PHE A 1 86 ? -3.780 -16.845 -0.857 1.00 79.81 86 PHE A N 1
ATOM 646 C CA . PHE A 1 86 ? -2.509 -16.959 -0.153 1.00 79.81 86 PHE A CA 1
ATOM 647 C C . PHE A 1 86 ? -1.488 -17.832 -0.896 1.00 79.81 86 PHE A C 1
ATOM 649 O O . PHE A 1 86 ? -0.316 -17.463 -0.976 1.00 79.81 86 PHE A O 1
ATOM 656 N N . ASP A 1 87 ? -1.916 -18.941 -1.506 1.00 83.75 87 ASP A N 1
ATOM 657 C CA . ASP A 1 87 ? -1.020 -19.806 -2.279 1.00 83.75 87 ASP A CA 1
ATOM 658 C C . ASP A 1 87 ? -0.554 -19.134 -3.575 1.00 83.75 87 ASP A C 1
ATOM 660 O O . ASP A 1 87 ? 0.635 -19.193 -3.900 1.00 83.75 87 ASP A O 1
ATOM 664 N N . ARG A 1 88 ? -1.440 -18.396 -4.263 1.00 85.81 88 ARG A N 1
ATOM 665 C CA . ARG A 1 88 ? -1.064 -17.567 -5.423 1.00 85.81 88 ARG A CA 1
ATOM 666 C C . ARG A 1 88 ? -0.034 -16.506 -5.060 1.00 85.81 88 ARG A C 1
ATOM 668 O O . ARG A 1 88 ? 0.971 -16.357 -5.750 1.00 85.81 88 ARG A O 1
ATOM 675 N N . VAL A 1 89 ? -0.265 -15.781 -3.970 1.00 89.69 89 VAL A N 1
ATOM 676 C CA . VAL A 1 89 ? 0.637 -14.725 -3.497 1.00 89.69 89 VAL A CA 1
ATOM 677 C C . VAL A 1 89 ? 1.981 -15.308 -3.058 1.00 89.69 89 VAL A C 1
ATOM 679 O O . VAL A 1 89 ? 3.033 -14.785 -3.423 1.00 89.69 89 VAL A O 1
ATOM 682 N N . ARG A 1 90 ? 1.975 -16.443 -2.353 1.00 89.88 90 ARG A N 1
ATOM 683 C CA . ARG A 1 90 ? 3.194 -17.169 -1.977 1.00 89.88 90 ARG A CA 1
ATOM 684 C C . ARG A 1 90 ? 3.967 -17.660 -3.200 1.00 89.88 90 ARG A C 1
ATOM 686 O O . ARG A 1 90 ? 5.197 -17.596 -3.202 1.00 89.88 90 ARG A O 1
ATOM 693 N N . PHE A 1 91 ? 3.277 -18.140 -4.231 1.00 89.38 91 PHE A N 1
ATOM 694 C CA . PHE A 1 91 ? 3.896 -18.533 -5.494 1.00 89.38 91 PHE A CA 1
ATOM 695 C C . PHE A 1 91 ? 4.510 -17.327 -6.217 1.00 89.38 91 PHE A C 1
ATOM 697 O O . PHE A 1 91 ? 5.675 -17.387 -6.607 1.00 89.38 91 PHE A O 1
ATOM 704 N N . ALA A 1 92 ? 3.783 -16.207 -6.300 1.00 90.56 92 ALA A N 1
ATOM 705 C CA . ALA A 1 92 ? 4.288 -14.944 -6.840 1.00 90.56 92 ALA A CA 1
ATOM 706 C C . ALA A 1 92 ? 5.561 -14.494 -6.112 1.00 90.56 92 ALA A C 1
ATOM 708 O O . ALA A 1 92 ? 6.574 -14.216 -6.747 1.00 90.56 92 ALA A O 1
ATOM 709 N N . HIS A 1 93 ? 5.534 -14.506 -4.777 1.00 92.12 93 HIS A N 1
ATOM 710 C CA . HIS A 1 93 ? 6.683 -14.176 -3.942 1.00 92.12 93 HIS A CA 1
ATOM 711 C C . HIS A 1 93 ? 7.889 -15.076 -4.245 1.00 92.12 93 HIS A C 1
ATOM 713 O O . HIS A 1 93 ? 8.986 -14.576 -4.473 1.00 92.12 93 HIS A O 1
ATOM 719 N N . ARG A 1 94 ? 7.697 -16.401 -4.306 1.00 90.31 94 ARG A N 1
ATOM 720 C CA . ARG A 1 94 ? 8.779 -17.347 -4.632 1.00 90.31 94 ARG A CA 1
ATOM 721 C C . ARG A 1 94 ? 9.366 -17.105 -6.020 1.00 90.31 94 ARG A C 1
ATOM 723 O O . ARG A 1 94 ? 10.579 -17.189 -6.169 1.00 90.31 94 ARG A O 1
ATOM 730 N N . LEU A 1 95 ? 8.533 -16.785 -7.010 1.00 88.69 95 LEU A N 1
ATOM 731 C CA . LEU A 1 95 ? 9.005 -16.445 -8.351 1.00 88.69 95 LEU A CA 1
ATOM 732 C C . LEU A 1 95 ? 9.786 -15.135 -8.371 1.00 88.69 95 LEU A C 1
ATOM 734 O O . LEU A 1 95 ? 10.830 -15.086 -9.009 1.00 88.69 95 LEU A O 1
ATOM 738 N N . ILE A 1 96 ? 9.329 -14.105 -7.656 1.00 89.56 96 ILE A N 1
ATOM 739 C CA . ILE A 1 96 ? 10.082 -12.853 -7.507 1.00 89.56 96 ILE A CA 1
ATOM 740 C C . ILE A 1 96 ? 11.463 -13.158 -6.919 1.00 89.56 96 ILE A C 1
ATOM 742 O O . ILE A 1 96 ? 12.464 -12.789 -7.520 1.00 89.56 96 ILE A O 1
ATOM 746 N N . GLN A 1 97 ? 11.532 -13.905 -5.812 1.00 88.69 97 GLN A N 1
ATOM 747 C CA . GLN A 1 97 ? 12.810 -14.289 -5.202 1.00 88.69 97 GLN A CA 1
ATOM 748 C C . GLN A 1 97 ? 13.696 -15.080 -6.175 1.00 88.69 97 GLN A C 1
ATOM 750 O O . GLN A 1 97 ? 14.878 -14.781 -6.302 1.00 88.69 97 GLN A O 1
ATOM 755 N N . ALA A 1 98 ? 13.130 -16.048 -6.902 1.00 87.44 98 ALA A N 1
ATOM 756 C CA . ALA A 1 98 ? 13.871 -16.826 -7.891 1.00 87.44 98 ALA A CA 1
ATOM 757 C C . ALA A 1 98 ? 14.449 -15.939 -9.004 1.00 87.44 98 ALA A C 1
ATOM 759 O O . ALA A 1 98 ? 15.630 -16.049 -9.306 1.00 87.44 98 ALA A O 1
ATOM 760 N N . ARG A 1 99 ? 13.660 -15.008 -9.558 1.00 85.81 99 ARG A N 1
ATOM 761 C CA . ARG A 1 99 ? 14.128 -14.091 -10.610 1.00 85.81 99 ARG A CA 1
ATOM 762 C C . ARG A 1 99 ? 15.183 -13.115 -10.126 1.00 85.81 99 ARG A C 1
ATOM 764 O O . ARG A 1 99 ? 16.070 -12.763 -10.894 1.00 85.81 99 ARG A O 1
ATOM 771 N N . ILE A 1 100 ? 15.107 -12.686 -8.869 1.00 82.75 100 ILE A N 1
ATOM 772 C CA . ILE A 1 100 ? 16.154 -11.834 -8.317 1.00 82.75 100 ILE A CA 1
ATOM 773 C C . ILE A 1 100 ? 17.448 -12.639 -8.102 1.00 82.75 100 ILE A C 1
ATOM 775 O O . ILE A 1 100 ? 18.527 -12.130 -8.389 1.00 82.75 100 ILE A O 1
ATOM 779 N N . LEU A 1 101 ? 17.359 -13.900 -7.665 1.00 83.00 101 LEU A N 1
ATOM 780 C CA . LEU A 1 101 ? 18.526 -14.782 -7.521 1.00 83.00 101 LEU A CA 1
ATOM 781 C C . LEU A 1 101 ? 19.168 -15.146 -8.869 1.00 83.00 101 LEU A C 1
ATOM 783 O O . LEU A 1 101 ? 20.390 -15.171 -8.972 1.00 83.00 101 LEU A O 1
ATOM 787 N N . GLU A 1 102 ? 18.358 -15.401 -9.899 1.00 78.44 102 GLU A N 1
ATOM 788 C CA . GLU A 1 102 ? 18.816 -15.687 -11.269 1.00 78.44 102 GLU A CA 1
ATOM 789 C C . GLU A 1 102 ? 19.516 -14.503 -11.935 1.00 78.44 102 GLU A C 1
ATOM 791 O O . GLU A 1 102 ? 20.223 -14.684 -12.919 1.00 78.44 102 GLU A O 1
ATOM 796 N N . ALA A 1 103 ? 19.323 -13.287 -11.428 1.00 71.50 103 ALA A N 1
ATOM 797 C CA . ALA A 1 103 ? 19.891 -12.103 -12.044 1.00 71.50 103 ALA A CA 1
ATOM 798 C C . ALA A 1 103 ? 21.435 -12.039 -11.938 1.00 71.50 103 ALA A C 1
ATOM 800 O O . ALA A 1 103 ? 22.020 -11.174 -12.579 1.00 71.50 103 ALA A O 1
ATOM 801 N N . GLU A 1 104 ? 22.082 -12.955 -11.192 1.00 58.66 104 GLU A N 1
ATOM 802 C CA . GLU A 1 104 ? 23.537 -13.207 -11.023 1.00 58.66 104 GLU A CA 1
ATOM 803 C C . GLU A 1 104 ? 24.413 -12.021 -10.560 1.00 58.66 104 GLU A C 1
ATOM 805 O O . GLU A 1 104 ? 25.432 -12.227 -9.899 1.00 58.66 104 GLU A O 1
ATOM 810 N N . GLN A 1 105 ? 24.017 -10.778 -10.825 1.00 62.66 105 GLN A N 1
ATOM 811 C CA . GLN A 1 105 ? 24.656 -9.553 -10.367 1.00 62.66 105 GLN A CA 1
ATOM 812 C C . GLN A 1 105 ? 23.904 -9.003 -9.148 1.00 62.66 105 GLN A C 1
ATOM 814 O O . GLN A 1 105 ? 22.670 -9.067 -9.102 1.00 62.66 105 GLN A O 1
ATOM 819 N N . PRO A 1 106 ? 24.606 -8.422 -8.157 1.00 59.97 106 PRO A N 1
ATOM 820 C CA . PRO A 1 106 ? 23.975 -7.700 -7.062 1.00 59.97 106 PRO A CA 1
ATOM 821 C C . PRO A 1 106 ? 23.388 -6.394 -7.607 1.00 59.97 106 PRO A C 1
ATOM 823 O O . PRO A 1 106 ? 23.955 -5.320 -7.437 1.00 59.97 106 PRO A O 1
ATOM 826 N N . TYR A 1 107 ? 22.265 -6.475 -8.317 1.00 61.81 107 TYR A N 1
ATOM 827 C CA . TYR A 1 107 ? 21.563 -5.286 -8.761 1.00 61.81 107 TYR A CA 1
ATOM 828 C C . TYR A 1 107 ? 21.072 -4.537 -7.525 1.00 61.81 107 TYR A C 1
ATOM 830 O O . TYR A 1 107 ? 20.238 -5.033 -6.766 1.00 61.81 107 TYR A O 1
ATOM 838 N N . GLU A 1 108 ? 21.570 -3.315 -7.340 1.00 66.50 108 GLU A N 1
ATOM 839 C CA . GLU A 1 108 ? 21.118 -2.414 -6.275 1.00 66.50 108 GLU A CA 1
ATOM 840 C C . GLU A 1 108 ? 19.638 -2.027 -6.441 1.00 66.50 108 GLU A C 1
ATOM 842 O O . GLU A 1 108 ? 19.012 -1.485 -5.524 1.00 66.50 108 GLU A O 1
ATOM 847 N N . HIS A 1 109 ? 19.067 -2.268 -7.627 1.00 77.69 109 HIS A N 1
ATOM 848 C CA . HIS A 1 109 ? 17.771 -1.753 -8.045 1.00 77.69 109 HIS A CA 1
ATOM 849 C C . HIS A 1 109 ? 16.921 -2.848 -8.699 1.00 77.69 109 HIS A C 1
ATOM 851 O O . HIS A 1 109 ? 17.136 -3.228 -9.848 1.00 77.69 109 HIS A O 1
ATOM 857 N N . VAL A 1 110 ? 15.917 -3.334 -7.970 1.00 88.62 110 VAL A N 1
ATOM 858 C CA . VAL A 1 110 ? 14.864 -4.202 -8.513 1.00 88.62 110 VAL A CA 1
ATOM 859 C C . VAL A 1 110 ? 13.578 -3.390 -8.593 1.00 88.62 110 VAL A C 1
ATOM 861 O O . VAL A 1 110 ? 13.132 -2.839 -7.587 1.00 88.62 110 VAL A O 1
ATOM 864 N N . SER A 1 111 ? 12.988 -3.320 -9.781 1.00 92.69 111 SER A N 1
ATOM 865 C CA . SER A 1 111 ? 11.731 -2.629 -10.050 1.00 92.69 111 SER A CA 1
ATOM 866 C C . SER A 1 111 ? 10.597 -3.632 -10.212 1.00 92.69 111 SER A C 1
ATOM 868 O O . SER A 1 111 ? 10.647 -4.504 -11.077 1.00 92.69 111 SER A O 1
ATOM 870 N N . LEU A 1 112 ? 9.556 -3.497 -9.398 1.00 94.00 112 LEU A N 1
ATOM 871 C CA . LEU A 1 112 ? 8.358 -4.321 -9.439 1.00 94.00 112 LEU A CA 1
ATOM 872 C C . LEU A 1 112 ? 7.193 -3.551 -10.061 1.00 94.00 112 LEU A C 1
ATOM 874 O O . LEU A 1 112 ? 6.802 -2.494 -9.570 1.00 94.00 112 LEU A O 1
ATOM 878 N N . TYR A 1 113 ? 6.592 -4.136 -11.092 1.00 93.88 113 TYR A N 1
ATOM 879 C CA . TYR A 1 113 ? 5.381 -3.649 -11.749 1.00 93.88 113 TYR A CA 1
ATOM 880 C C . TYR A 1 113 ? 4.240 -4.577 -11.329 1.00 93.88 113 TYR A C 1
ATOM 882 O O . TYR A 1 113 ? 4.014 -5.619 -11.949 1.00 93.88 113 TYR A O 1
ATOM 890 N N . VAL A 1 114 ? 3.578 -4.263 -10.214 1.00 92.12 114 VAL A N 1
ATOM 891 C CA . VAL A 1 114 ? 2.623 -5.181 -9.572 1.00 92.12 114 VAL A CA 1
ATOM 892 C C . VAL A 1 114 ? 1.195 -4.857 -9.988 1.00 92.12 114 VAL A C 1
ATOM 894 O O . VAL A 1 114 ? 0.675 -3.784 -9.708 1.00 92.12 114 VAL A O 1
ATOM 897 N N . THR A 1 115 ? 0.522 -5.831 -10.596 1.00 90.12 115 THR A N 1
ATOM 898 C CA . THR A 1 115 ? -0.921 -5.797 -10.848 1.00 90.12 115 THR A CA 1
ATOM 899 C C . THR A 1 115 ? -1.602 -6.898 -10.039 1.00 90.12 115 THR A C 1
ATOM 901 O O . THR A 1 115 ? -1.548 -8.086 -10.370 1.00 90.12 115 THR A O 1
ATOM 904 N N . ALA A 1 116 ? -2.219 -6.495 -8.931 1.00 89.38 116 ALA A N 1
ATOM 905 C CA . ALA A 1 116 ? -2.857 -7.381 -7.967 1.00 89.38 116 ALA A CA 1
ATOM 906 C C . ALA A 1 116 ? -4.043 -6.676 -7.294 1.00 89.38 116 ALA A C 1
ATOM 908 O O . ALA A 1 116 ? -4.081 -5.447 -7.217 1.00 89.38 116 ALA A O 1
ATOM 909 N N . ARG A 1 117 ? -5.012 -7.457 -6.797 1.00 88.12 117 ARG A N 1
ATOM 910 C CA . ARG A 1 117 ? -6.068 -6.937 -5.911 1.00 88.12 117 ARG A CA 1
ATOM 911 C C . ARG A 1 117 ? -5.419 -6.445 -4.610 1.00 88.12 117 ARG A C 1
ATOM 913 O O . ARG A 1 117 ? -4.406 -7.008 -4.202 1.00 88.12 117 ARG A O 1
ATOM 920 N N . HIS A 1 118 ? -6.009 -5.464 -3.920 1.00 89.50 118 HIS A N 1
ATOM 921 C CA . HIS A 1 118 ? -5.419 -4.877 -2.702 1.00 89.50 118 HIS A CA 1
ATOM 922 C C . HIS A 1 118 ? -5.024 -5.909 -1.651 1.00 89.50 118 HIS A C 1
ATOM 924 O O . HIS A 1 118 ? -3.931 -5.834 -1.104 1.00 89.50 118 HIS A O 1
ATOM 930 N N . HIS A 1 119 ? -5.884 -6.899 -1.408 1.00 90.56 119 HIS A N 1
ATOM 931 C CA . HIS A 1 119 ? -5.605 -7.980 -0.462 1.00 90.56 119 HIS A CA 1
ATOM 932 C C . HIS A 1 119 ? -4.394 -8.821 -0.868 1.00 90.56 119 HIS A C 1
ATOM 934 O O . HIS A 1 119 ? -3.518 -9.073 -0.047 1.00 90.56 119 HIS A O 1
ATOM 940 N N . ASP A 1 120 ? -4.299 -9.191 -2.145 1.00 91.44 120 ASP A N 1
ATOM 941 C CA . ASP A 1 120 ? -3.162 -9.955 -2.660 1.00 91.44 120 ASP A CA 1
ATOM 942 C C . ASP A 1 120 ? -1.866 -9.132 -2.601 1.00 91.44 120 ASP A C 1
ATOM 944 O O . ASP A 1 120 ? -0.812 -9.653 -2.246 1.00 91.44 120 ASP A O 1
ATOM 948 N N . ALA A 1 121 ? -1.947 -7.834 -2.912 1.00 93.56 121 ALA A N 1
ATOM 949 C CA . ALA A 1 121 ? -0.823 -6.907 -2.841 1.00 93.56 121 ALA A CA 1
ATOM 950 C C . ALA A 1 121 ? -0.330 -6.718 -1.402 1.00 93.56 121 ALA A C 1
ATOM 952 O O . ALA A 1 121 ? 0.871 -6.772 -1.155 1.00 93.56 121 ALA A O 1
ATOM 953 N N . TYR A 1 122 ? -1.248 -6.565 -0.448 1.00 95.12 122 TYR A N 1
ATOM 954 C CA . TYR A 1 122 ? -0.927 -6.470 0.972 1.00 95.12 122 TYR A CA 1
ATOM 955 C C . TYR A 1 122 ? -0.238 -7.744 1.479 1.00 95.12 122 TYR A C 1
ATOM 957 O O . TYR A 1 122 ? 0.829 -7.673 2.086 1.00 95.12 122 TYR A O 1
ATOM 965 N N . LEU A 1 123 ? -0.789 -8.923 1.167 1.00 93.69 123 LEU A N 1
ATOM 966 C CA . LEU A 1 123 ? -0.157 -10.198 1.521 1.00 93.69 123 LEU A CA 1
ATOM 967 C C . LEU A 1 123 ? 1.224 -10.356 0.871 1.00 93.69 123 LEU A C 1
ATOM 969 O O . LEU A 1 123 ? 2.153 -10.852 1.507 1.00 93.69 123 LEU A O 1
ATOM 973 N N . LEU A 1 124 ? 1.381 -9.920 -0.382 1.00 94.25 124 LEU A N 1
ATOM 974 C CA . LEU A 1 124 ? 2.672 -9.944 -1.065 1.00 94.25 124 LEU A CA 1
ATOM 975 C C . LEU A 1 124 ? 3.679 -9.039 -0.350 1.00 94.25 124 LEU A C 1
ATOM 977 O O . LEU A 1 124 ? 4.824 -9.440 -0.158 1.00 94.25 124 LEU A O 1
ATOM 981 N N . GLY A 1 125 ? 3.244 -7.856 0.084 1.00 95.00 125 GLY A N 1
ATOM 982 C CA . GLY A 1 125 ? 4.037 -6.943 0.896 1.00 95.00 125 GLY A CA 1
ATOM 983 C C . GLY A 1 125 ? 4.568 -7.597 2.169 1.00 95.00 125 GLY A C 1
ATOM 984 O O . GLY A 1 125 ? 5.774 -7.536 2.415 1.00 95.00 125 GLY A O 1
ATOM 985 N N . ASP A 1 126 ? 3.703 -8.270 2.939 1.00 94.88 126 ASP A N 1
ATOM 986 C CA . ASP A 1 126 ? 4.102 -8.962 4.178 1.00 94.88 126 ASP A CA 1
ATOM 987 C C . ASP A 1 126 ? 5.171 -10.033 3.920 1.00 94.88 126 ASP A C 1
ATOM 989 O O . ASP A 1 126 ? 6.170 -10.101 4.639 1.00 94.88 126 ASP A O 1
ATOM 993 N N . LEU A 1 127 ? 5.017 -10.818 2.847 1.00 93.38 127 LEU A N 1
ATOM 994 C CA . LEU A 1 127 ? 6.015 -11.817 2.452 1.00 93.38 127 LEU A CA 1
ATOM 995 C C . LEU A 1 127 ? 7.342 -11.181 2.017 1.00 93.38 127 LEU A C 1
ATOM 997 O O . LEU A 1 127 ? 8.406 -11.707 2.339 1.00 93.38 127 LEU A O 1
ATOM 1001 N N . LEU A 1 128 ? 7.290 -10.040 1.323 1.00 91.81 128 LEU A N 1
ATOM 1002 C CA . LEU A 1 128 ? 8.475 -9.302 0.880 1.00 91.81 128 LEU A CA 1
ATOM 1003 C C . LEU A 1 128 ? 9.228 -8.626 2.032 1.00 91.81 128 LEU A C 1
ATOM 1005 O O . LEU A 1 128 ? 10.343 -8.162 1.824 1.00 91.81 128 LEU A O 1
ATOM 1009 N N . ARG A 1 129 ? 8.681 -8.551 3.250 1.00 86.19 129 ARG A N 1
ATOM 1010 C CA . ARG A 1 129 ? 9.407 -7.972 4.395 1.00 86.19 129 ARG A CA 1
ATOM 1011 C C . ARG A 1 129 ? 10.714 -8.696 4.695 1.00 86.19 129 ARG A C 1
ATOM 1013 O O . ARG A 1 129 ? 11.713 -8.053 4.996 1.00 86.19 129 ARG A O 1
ATOM 1020 N N . ASP A 1 130 ? 10.703 -10.020 4.604 1.00 78.25 130 ASP A N 1
ATOM 1021 C CA . ASP A 1 130 ? 11.838 -10.858 4.995 1.00 78.25 130 ASP A CA 1
ATOM 1022 C C . ASP A 1 130 ? 12.833 -11.078 3.830 1.00 78.25 130 ASP A C 1
ATOM 1024 O O . ASP A 1 130 ? 13.681 -11.972 3.865 1.00 78.25 130 ASP A O 1
ATOM 1028 N N . GLN A 1 131 ? 12.741 -10.257 2.778 1.00 73.25 131 GLN A N 1
ATOM 1029 C CA . GLN A 1 131 ? 13.650 -10.300 1.637 1.00 73.25 131 GLN A CA 1
ATOM 1030 C C . GLN A 1 131 ? 15.048 -9.776 1.981 1.00 73.25 131 GLN A C 1
ATOM 1032 O O . GLN A 1 131 ? 15.223 -8.868 2.789 1.00 73.25 131 GLN A O 1
ATOM 1037 N N . ARG A 1 132 ? 16.062 -10.320 1.301 1.00 65.50 132 ARG A N 1
ATOM 1038 C CA . ARG A 1 132 ? 17.473 -9.948 1.508 1.00 65.50 132 ARG A CA 1
ATOM 1039 C C . ARG A 1 132 ? 17.902 -8.680 0.762 1.00 65.50 132 ARG A C 1
ATOM 1041 O O . ARG A 1 132 ? 19.004 -8.193 0.994 1.00 65.50 132 ARG A O 1
ATOM 1048 N N . HIS A 1 133 ? 17.064 -8.160 -0.134 1.00 69.94 133 HIS A N 1
ATOM 1049 C CA . HIS A 1 133 ? 17.387 -6.984 -0.940 1.00 69.94 133 HIS A CA 1
ATOM 1050 C C . HIS A 1 133 ? 17.181 -5.695 -0.154 1.00 69.94 133 HIS A C 1
ATOM 1052 O 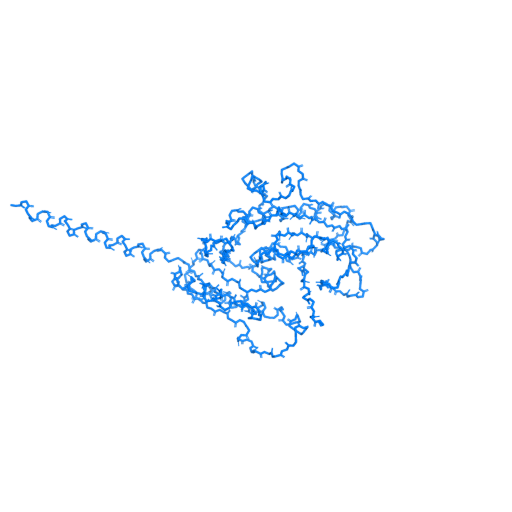O . HIS A 1 133 ? 16.183 -5.525 0.541 1.00 69.94 133 HIS A O 1
ATOM 1058 N N . THR A 1 134 ? 18.128 -4.771 -0.301 1.00 68.75 134 THR A N 1
ATOM 1059 C CA . THR A 1 134 ? 18.162 -3.506 0.442 1.00 68.75 134 THR A CA 1
ATOM 1060 C C . THR A 1 134 ? 17.018 -2.564 0.059 1.00 68.75 134 THR A C 1
ATOM 1062 O O . THR A 1 134 ? 16.593 -1.756 0.885 1.00 68.75 134 THR A O 1
ATOM 1065 N N . SER A 1 135 ? 16.526 -2.646 -1.183 1.00 84.19 135 SER A N 1
ATOM 1066 C CA . SER A 1 135 ? 15.458 -1.785 -1.690 1.00 84.19 135 SER A CA 1
ATOM 1067 C C . SER A 1 135 ? 14.740 -2.408 -2.890 1.00 84.19 135 SER A C 1
ATOM 1069 O O . SER A 1 135 ? 15.394 -2.914 -3.803 1.00 84.19 135 SER A O 1
ATOM 1071 N N . LEU A 1 136 ? 13.407 -2.333 -2.917 1.00 90.81 136 LEU A N 1
ATOM 1072 C CA . LEU A 1 136 ? 12.599 -2.612 -4.109 1.00 90.81 136 LEU A CA 1
ATOM 1073 C C . LEU A 1 136 ? 11.856 -1.355 -4.550 1.00 90.81 136 LEU A C 1
ATOM 1075 O O . LEU A 1 136 ? 11.182 -0.726 -3.741 1.00 90.81 136 LEU A O 1
ATOM 1079 N N . ARG A 1 137 ? 11.909 -1.021 -5.835 1.00 93.56 137 ARG A N 1
ATOM 1080 C CA . ARG A 1 137 ? 11.148 0.085 -6.425 1.00 93.56 137 ARG A CA 1
ATOM 1081 C C . ARG A 1 137 ? 9.783 -0.431 -6.868 1.00 93.56 137 ARG A C 1
ATOM 1083 O O . ARG A 1 137 ? 9.719 -1.419 -7.591 1.00 93.56 137 ARG A O 1
ATOM 1090 N N . LEU A 1 138 ? 8.698 0.214 -6.461 1.00 94.75 138 LEU A N 1
ATOM 1091 C CA . LEU A 1 138 ? 7.359 -0.076 -6.971 1.00 94.75 138 LEU A CA 1
ATOM 1092 C C . LEU A 1 138 ? 7.040 0.895 -8.099 1.00 94.75 138 LEU A C 1
ATOM 1094 O O . LEU A 1 138 ? 7.093 2.110 -7.911 1.00 94.75 138 LEU A O 1
ATOM 1098 N N . ILE A 1 139 ? 6.726 0.354 -9.270 1.00 94.31 139 ILE A N 1
ATOM 1099 C CA . ILE A 1 139 ? 6.450 1.127 -10.475 1.00 94.31 139 ILE A CA 1
ATOM 1100 C C . ILE A 1 139 ? 4.957 1.091 -10.771 1.00 94.31 139 ILE A C 1
ATOM 1102 O O . ILE A 1 139 ? 4.340 0.024 -10.774 1.00 94.31 139 ILE A O 1
ATOM 1106 N N . ARG A 1 140 ? 4.393 2.266 -11.056 1.00 90.88 140 ARG A N 1
ATOM 1107 C CA . ARG A 1 140 ? 2.964 2.461 -11.289 1.00 90.88 140 ARG A CA 1
ATOM 1108 C C . ARG A 1 140 ? 2.726 3.274 -12.557 1.00 90.88 140 ARG A C 1
ATOM 1110 O O . ARG A 1 140 ? 3.474 4.192 -12.874 1.00 90.88 140 ARG A O 1
ATOM 1117 N N . GLN A 1 141 ? 1.620 2.988 -13.237 1.00 88.88 141 GLN A N 1
ATOM 1118 C CA . GLN A 1 141 ? 1.035 3.913 -14.207 1.00 88.88 141 GLN A CA 1
ATOM 1119 C C . GLN A 1 141 ? 0.200 4.996 -13.503 1.00 88.88 141 GLN A C 1
ATOM 1121 O O . GLN A 1 141 ? -0.762 4.693 -12.783 1.00 88.88 141 GLN A O 1
ATOM 1126 N N . SER A 1 142 ? 0.591 6.246 -13.725 1.00 86.12 142 SER A N 1
ATOM 1127 C CA . SER A 1 142 ? -0.082 7.442 -13.236 1.00 86.12 142 SER A CA 1
ATOM 1128 C C . SER A 1 142 ? -1.505 7.551 -13.776 1.00 86.12 142 SER A C 1
ATOM 1130 O O . SER A 1 142 ? -1.812 7.063 -14.866 1.00 86.12 142 SER A O 1
ATOM 1132 N N . HIS A 1 143 ? -2.378 8.157 -12.972 1.00 78.75 143 HIS A N 1
ATOM 1133 C CA . HIS A 1 143 ? -3.729 8.541 -13.400 1.00 78.75 143 HIS A CA 1
ATOM 1134 C C . HIS A 1 143 ? -3.794 10.031 -13.768 1.00 78.75 143 HIS A C 1
ATOM 1136 O O . HIS A 1 143 ? -4.847 10.505 -14.181 1.00 78.75 143 HIS A O 1
ATOM 1142 N N . GLU A 1 144 ? -2.690 10.764 -13.601 1.00 80.06 144 GLU A N 1
ATOM 1143 C CA . GLU A 1 144 ? -2.539 12.149 -14.025 1.00 80.06 144 GLU A CA 1
ATOM 1144 C C . GLU A 1 144 ? -2.152 12.202 -15.508 1.00 80.06 144 GLU A C 1
ATOM 1146 O O . GLU A 1 144 ? -1.260 11.482 -15.978 1.00 80.06 144 GLU A O 1
ATOM 1151 N N . ASP A 1 145 ? -2.825 13.075 -16.255 1.00 71.94 145 ASP A N 1
ATOM 1152 C CA . ASP A 1 145 ? -2.567 13.254 -17.679 1.00 71.94 145 ASP A CA 1
ATOM 1153 C C . ASP A 1 145 ? -1.121 13.719 -17.913 1.00 71.94 145 ASP A C 1
ATOM 1155 O O . ASP A 1 145 ? -0.669 14.731 -17.380 1.00 71.94 145 ASP A O 1
ATOM 1159 N N . GLY A 1 146 ? -0.386 12.975 -18.744 1.00 73.00 146 GLY A N 1
ATOM 1160 C CA . GLY A 1 146 ? 0.971 13.331 -19.173 1.00 73.00 146 GLY A CA 1
ATOM 1161 C C . GLY A 1 146 ? 2.118 12.853 -18.273 1.00 73.00 146 GLY A C 1
ATOM 1162 O O . GLY A 1 146 ? 3.269 12.995 -18.677 1.00 73.00 146 GLY A O 1
ATOM 1163 N N . VAL A 1 147 ? 1.850 12.242 -17.112 1.00 78.31 147 VAL A N 1
ATOM 1164 C CA . VAL A 1 147 ? 2.908 11.716 -16.219 1.00 78.31 147 VAL A CA 1
ATOM 1165 C C . VAL A 1 147 ? 3.393 10.325 -16.654 1.00 78.31 147 VAL A C 1
ATOM 1167 O O . VAL A 1 147 ? 4.572 9.998 -16.524 1.00 78.31 147 VAL A O 1
ATOM 1170 N N . GLY A 1 148 ? 2.510 9.498 -17.223 1.00 87.56 148 GLY A N 1
ATOM 1171 C CA . GLY A 1 148 ? 2.876 8.177 -17.741 1.00 87.56 148 GLY A CA 1
ATOM 1172 C C . GLY A 1 148 ? 3.195 7.165 -16.635 1.00 87.56 148 GLY A C 1
ATOM 1173 O O . GLY A 1 148 ? 2.393 6.958 -15.728 1.00 87.56 148 GLY A O 1
ATOM 1174 N N . ILE A 1 149 ? 4.331 6.468 -16.728 1.00 90.62 149 ILE A N 1
ATOM 1175 C CA . ILE A 1 149 ? 4.748 5.452 -15.748 1.00 90.62 149 ILE A CA 1
ATOM 1176 C C . ILE A 1 149 ? 5.837 6.032 -14.849 1.00 90.62 149 ILE A C 1
ATOM 1178 O O . ILE A 1 149 ? 6.854 6.518 -15.337 1.00 90.62 149 ILE A O 1
ATOM 1182 N N . PHE A 1 150 ? 5.667 5.928 -13.535 1.00 92.31 150 PHE A N 1
ATOM 1183 C CA . PHE A 1 150 ? 6.552 6.544 -12.549 1.00 92.31 150 PHE A CA 1
ATOM 1184 C C . PHE A 1 150 ? 6.890 5.585 -11.404 1.00 92.31 150 PHE A C 1
ATOM 1186 O O . PHE A 1 150 ? 6.249 4.550 -11.205 1.00 92.31 150 PHE A O 1
ATOM 1193 N N . GLU A 1 151 ? 7.932 5.928 -10.650 1.00 93.56 151 GLU A N 1
ATOM 1194 C CA . GLU A 1 151 ? 8.287 5.224 -9.422 1.00 93.56 151 GLU A CA 1
ATOM 1195 C C . GLU A 1 151 ? 7.380 5.704 -8.282 1.00 93.56 151 GLU A C 1
ATOM 1197 O O . GLU A 1 151 ? 7.492 6.844 -7.838 1.00 93.56 151 GLU A O 1
ATOM 1202 N N . ALA A 1 152 ? 6.473 4.846 -7.818 1.00 93.25 152 ALA A N 1
ATOM 1203 C CA . ALA A 1 152 ? 5.492 5.206 -6.802 1.00 93.25 152 ALA A CA 1
ATOM 1204 C C . ALA A 1 152 ? 6.086 5.236 -5.393 1.00 93.25 152 ALA A C 1
ATOM 1206 O O . ALA A 1 152 ? 5.783 6.147 -4.638 1.00 93.25 152 ALA A O 1
ATOM 1207 N N . LEU A 1 153 ? 6.908 4.250 -5.019 1.00 94.56 153 LEU A N 1
ATOM 1208 C CA . LEU A 1 153 ? 7.609 4.212 -3.726 1.00 94.56 153 LEU A CA 1
ATOM 1209 C C . LEU A 1 153 ? 8.741 3.184 -3.733 1.00 94.56 153 LEU A C 1
ATOM 1211 O O . LEU A 1 153 ? 8.726 2.246 -4.534 1.00 94.56 153 LEU A O 1
ATOM 1215 N N . ARG A 1 154 ? 9.679 3.306 -2.789 1.00 94.19 154 ARG A N 1
ATOM 1216 C CA . ARG A 1 154 ? 10.688 2.279 -2.502 1.00 94.19 154 ARG A CA 1
ATOM 1217 C C . ARG A 1 154 ? 10.381 1.535 -1.212 1.00 94.19 154 ARG A C 1
ATOM 1219 O O . ARG A 1 154 ? 10.270 2.132 -0.147 1.00 94.19 154 ARG A O 1
ATOM 1226 N N . LEU A 1 155 ? 10.330 0.209 -1.280 1.00 93.12 155 LEU A N 1
ATOM 1227 C CA . LEU A 1 155 ? 10.341 -0.649 -0.099 1.00 93.12 155 LEU A CA 1
ATOM 1228 C C . LEU A 1 155 ? 11.768 -0.740 0.427 1.00 93.12 155 LEU A C 1
ATOM 1230 O O . LEU A 1 155 ? 12.577 -1.509 -0.088 1.00 93.12 155 LEU A O 1
ATOM 1234 N N . HIS A 1 156 ? 12.073 0.058 1.441 1.00 91.38 156 HIS A N 1
ATOM 1235 C CA . HIS A 1 156 ? 13.370 0.072 2.105 1.00 91.38 156 HIS A CA 1
ATOM 1236 C C . HIS A 1 156 ? 13.212 0.315 3.609 1.00 91.38 156 HIS A C 1
ATOM 1238 O O . HIS A 1 156 ? 12.196 0.845 4.069 1.00 91.38 156 HIS A O 1
ATOM 1244 N N . SER A 1 157 ? 14.265 0.046 4.382 1.00 89.56 157 SER A N 1
ATOM 1245 C CA . SER A 1 157 ? 14.272 0.246 5.841 1.00 89.56 157 SER A CA 1
ATOM 1246 C C . SER A 1 157 ? 14.001 1.691 6.280 1.00 89.56 157 SER A C 1
ATOM 1248 O O . SER A 1 157 ? 13.510 1.923 7.378 1.00 89.56 157 SER A O 1
ATOM 1250 N N . GLY A 1 158 ? 14.250 2.685 5.421 1.00 91.06 158 GLY A N 1
ATOM 1251 C CA . GLY A 1 158 ? 13.903 4.083 5.692 1.00 91.06 158 GLY A CA 1
ATOM 1252 C C . GLY A 1 158 ? 12.406 4.337 5.923 1.00 91.06 158 GLY A C 1
ATOM 1253 O O . GLY A 1 158 ? 12.073 5.316 6.583 1.00 91.06 158 GLY A O 1
ATOM 1254 N N . LEU A 1 159 ? 11.510 3.454 5.461 1.00 93.94 159 LEU A N 1
ATOM 1255 C CA . LEU A 1 159 ? 10.061 3.610 5.639 1.00 93.94 159 LEU A CA 1
ATOM 1256 C C . LEU A 1 159 ? 9.604 3.415 7.092 1.00 93.94 159 LEU A C 1
ATOM 1258 O O . LEU A 1 159 ? 8.501 3.821 7.445 1.00 93.94 159 LEU A O 1
ATOM 1262 N N . THR A 1 160 ? 10.434 2.811 7.947 1.00 93.62 160 THR A N 1
ATOM 1263 C CA . THR A 1 160 ? 10.114 2.641 9.371 1.00 93.62 160 THR A CA 1
ATOM 1264 C C . THR A 1 160 ? 10.542 3.834 10.221 1.00 93.62 160 THR A C 1
ATOM 1266 O O . THR A 1 160 ? 10.276 3.848 11.423 1.00 93.62 160 THR A O 1
ATOM 1269 N N . ARG A 1 161 ? 11.247 4.813 9.637 1.00 94.62 161 ARG A N 1
ATOM 1270 C CA . ARG A 1 161 ? 11.703 6.009 10.352 1.00 94.62 161 ARG A CA 1
ATOM 1271 C C . ARG A 1 161 ? 10.521 6.913 10.688 1.00 94.62 161 ARG A C 1
ATOM 1273 O O . ARG A 1 161 ? 9.508 6.918 9.991 1.00 94.62 161 ARG A O 1
ATOM 1280 N N . GLN A 1 162 ? 10.677 7.688 11.757 1.00 95.31 162 GLN A N 1
ATOM 1281 C CA . GLN A 1 162 ? 9.742 8.761 12.073 1.00 95.31 162 GLN A CA 1
ATOM 1282 C C . GLN A 1 162 ? 9.696 9.770 10.908 1.00 95.31 162 GLN A C 1
ATOM 1284 O O . GLN A 1 162 ? 10.754 10.055 10.339 1.00 95.31 162 GLN A O 1
ATOM 1289 N N . PRO A 1 163 ? 8.509 10.303 10.561 1.00 96.62 163 PRO A N 1
ATOM 1290 C CA . PRO A 1 163 ? 8.384 11.363 9.576 1.00 96.62 163 PRO A CA 1
ATOM 1291 C C . PRO A 1 163 ? 9.235 12.573 9.951 1.00 96.62 163 PRO A C 1
ATOM 1293 O O . PRO A 1 163 ? 9.224 13.011 11.103 1.00 96.62 163 PRO A O 1
ATOM 1296 N N . ASP A 1 164 ? 9.962 13.111 8.982 1.00 96.62 164 ASP A N 1
ATOM 1297 C CA . ASP A 1 164 ? 10.755 14.322 9.162 1.00 96.62 164 ASP A CA 1
ATOM 1298 C C . ASP A 1 164 ? 9.950 15.591 8.814 1.00 96.62 164 ASP A C 1
ATOM 1300 O O . ASP A 1 164 ? 8.786 15.548 8.408 1.00 96.62 164 ASP A O 1
ATOM 1304 N N . VAL A 1 165 ? 10.572 16.762 8.982 1.00 97.00 165 VAL A N 1
ATOM 1305 C CA . VAL A 1 165 ? 9.938 18.062 8.689 1.00 97.00 165 VAL A CA 1
ATOM 1306 C C . VAL A 1 165 ? 9.512 18.170 7.220 1.00 97.00 165 VAL A C 1
ATOM 1308 O O . VAL A 1 165 ? 8.512 18.822 6.910 1.00 97.00 165 VAL A O 1
ATOM 1311 N N . GLN A 1 166 ? 10.258 17.547 6.307 1.00 96.50 166 GLN A N 1
ATOM 1312 C CA . GLN A 1 166 ? 9.947 17.575 4.885 1.00 96.50 166 GLN A CA 1
ATOM 1313 C C . GLN A 1 166 ? 8.753 16.668 4.567 1.00 96.50 166 GLN A C 1
ATOM 1315 O O . GLN A 1 166 ? 7.911 17.060 3.757 1.00 96.50 166 GLN A O 1
ATOM 1320 N N . ASP A 1 167 ? 8.618 15.525 5.239 1.00 96.75 167 ASP A N 1
ATOM 1321 C CA . ASP A 1 167 ? 7.432 14.667 5.145 1.00 96.75 167 ASP A CA 1
ATOM 1322 C C . ASP A 1 167 ? 6.185 15.404 5.605 1.00 96.75 167 ASP A C 1
ATOM 1324 O O . ASP A 1 167 ? 5.200 15.482 4.875 1.00 96.75 167 ASP A O 1
ATOM 1328 N N . VAL A 1 168 ? 6.248 16.000 6.797 1.00 96.81 168 VAL A N 1
ATOM 1329 C CA . VAL A 1 168 ? 5.136 16.754 7.381 1.00 96.81 168 VAL A CA 1
ATOM 1330 C C . VAL A 1 168 ? 4.723 17.886 6.443 1.00 96.81 168 VAL A C 1
ATOM 1332 O O . VAL A 1 168 ? 3.542 18.028 6.133 1.00 96.81 168 VAL A O 1
ATOM 1335 N N . ARG A 1 169 ? 5.690 18.644 5.906 1.00 96.06 169 ARG A N 1
ATOM 1336 C CA . ARG A 1 169 ? 5.427 19.698 4.916 1.00 96.06 169 ARG A CA 1
ATOM 1337 C C . ARG A 1 169 ? 4.754 19.149 3.658 1.00 96.06 169 ARG A C 1
ATOM 1339 O O . ARG A 1 169 ? 3.778 19.737 3.204 1.00 96.06 169 ARG A O 1
ATOM 1346 N N . THR A 1 170 ? 5.257 18.039 3.123 1.00 95.50 170 THR A N 1
ATOM 1347 C CA . THR A 1 170 ? 4.711 17.381 1.925 1.00 95.50 170 THR A CA 1
ATOM 1348 C C . THR A 1 170 ? 3.269 16.922 2.151 1.00 95.50 170 THR A C 1
ATOM 1350 O O . THR A 1 170 ? 2.431 17.029 1.260 1.00 95.50 170 THR A O 1
ATOM 1353 N N . LEU A 1 171 ? 2.950 16.456 3.360 1.00 95.94 171 LEU A N 1
ATOM 1354 C CA . LEU A 1 171 ? 1.635 15.920 3.700 1.00 95.94 171 LEU A CA 1
ATOM 1355 C C . LEU A 1 171 ? 0.579 16.980 4.022 1.00 95.94 171 LEU A C 1
ATOM 1357 O O . LEU A 1 171 ? -0.607 16.659 3.951 1.00 95.94 171 LEU A O 1
ATOM 1361 N N . ARG A 1 172 ? 0.954 18.234 4.312 1.00 94.56 172 ARG A N 1
ATOM 1362 C CA . ARG A 1 172 ? -0.016 19.323 4.566 1.00 94.56 172 ARG A CA 1
ATOM 1363 C C . ARG A 1 172 ? -0.974 19.557 3.396 1.00 94.56 172 ARG A C 1
ATOM 1365 O O . ARG A 1 172 ? -2.124 19.934 3.610 1.00 94.56 172 ARG A O 1
ATOM 1372 N N . GLU A 1 173 ? -0.510 19.327 2.172 1.00 90.44 173 GLU A N 1
ATOM 1373 C CA . GLU A 1 173 ? -1.316 19.478 0.953 1.00 90.44 173 GLU A CA 1
ATOM 1374 C C . GLU A 1 173 ? -2.157 18.231 0.643 1.00 90.44 173 GLU A C 1
ATOM 1376 O O . GLU A 1 173 ? -3.111 18.301 -0.127 1.00 90.44 173 GLU A O 1
ATOM 1381 N N . VAL A 1 174 ? -1.830 17.093 1.261 1.00 92.44 174 VAL A N 1
ATOM 1382 C CA . VAL A 1 174 ? -2.408 15.778 0.950 1.00 92.44 174 VAL A CA 1
ATOM 1383 C C . VAL A 1 174 ? -3.450 15.360 1.981 1.00 92.44 174 VAL A C 1
ATOM 1385 O O . VAL A 1 174 ? -4.482 14.797 1.619 1.00 92.44 174 VAL A O 1
ATOM 1388 N N . LEU A 1 175 ? -3.207 15.625 3.265 1.00 94.12 175 LEU A N 1
ATOM 1389 C CA . LEU A 1 175 ? -4.080 15.222 4.364 1.00 94.12 175 LEU A CA 1
ATOM 1390 C C . LEU A 1 175 ? -5.146 16.279 4.660 1.00 94.12 175 LEU A C 1
ATOM 1392 O O . LEU A 1 175 ? -4.921 17.483 4.520 1.00 94.12 175 LEU A O 1
ATOM 1396 N N . VAL A 1 176 ? -6.332 15.823 5.071 1.00 92.69 176 VAL A N 1
ATOM 1397 C CA . VAL A 1 176 ? -7.424 16.713 5.508 1.00 92.69 176 VAL A CA 1
ATOM 1398 C C . VAL A 1 176 ? -7.030 17.462 6.777 1.00 92.69 176 VAL A C 1
ATOM 1400 O O . VAL A 1 176 ? -7.270 18.662 6.876 1.00 92.69 176 VAL A O 1
ATOM 1403 N N . ARG A 1 177 ? -6.427 16.742 7.725 1.00 94.06 177 ARG A N 1
ATOM 1404 C CA . ARG A 1 177 ? -5.961 17.265 9.011 1.00 94.06 177 ARG A CA 1
ATOM 1405 C C . ARG A 1 177 ? -4.508 17.687 8.922 1.00 94.06 177 ARG A C 1
ATOM 1407 O O . ARG A 1 177 ? -3.742 17.087 8.167 1.00 94.06 177 ARG A O 1
ATOM 1414 N N . ASP A 1 178 ? -4.135 18.699 9.695 1.00 94.31 178 ASP A N 1
ATOM 1415 C CA . ASP A 1 178 ? -2.751 19.163 9.725 1.00 94.31 178 ASP A CA 1
ATOM 1416 C C . ASP A 1 178 ? -1.843 18.077 10.348 1.00 94.31 178 ASP A C 1
ATOM 1418 O O . ASP A 1 178 ? -2.038 17.709 11.513 1.00 94.31 178 ASP A O 1
ATOM 1422 N N . PRO A 1 179 ? -0.852 17.546 9.601 1.00 95.31 179 PRO A N 1
ATOM 1423 C CA . PRO A 1 179 ? 0.007 16.476 10.095 1.00 95.31 179 PRO A CA 1
ATOM 1424 C C . PRO A 1 179 ? 0.894 16.870 11.279 1.00 95.31 179 PRO A C 1
ATOM 1426 O O . PRO A 1 179 ? 1.342 15.976 11.994 1.00 95.31 179 PRO A O 1
ATOM 1429 N N . GLU A 1 180 ? 1.168 18.161 11.476 1.00 92.75 180 GLU A N 1
ATOM 1430 C CA . GLU A 1 180 ? 2.032 18.667 12.544 1.00 92.75 180 GLU A CA 1
ATOM 1431 C C . GLU A 1 180 ? 1.259 18.938 13.833 1.00 92.75 180 GLU A C 1
ATOM 1433 O O . GLU A 1 180 ? 1.715 18.575 14.916 1.00 92.75 180 GLU A O 1
ATOM 1438 N N . THR A 1 181 ? 0.103 19.597 13.724 1.00 93.75 181 THR A N 1
ATOM 1439 C CA . THR A 1 181 ? -0.620 20.118 14.895 1.00 93.75 181 THR A CA 1
ATOM 1440 C C . THR A 1 181 ? -1.787 19.242 15.328 1.00 93.75 181 THR A C 1
ATOM 1442 O O . THR A 1 181 ? -2.075 19.159 16.521 1.00 93.75 181 THR A O 1
ATOM 1445 N N . GLU A 1 182 ? -2.456 18.571 14.391 1.00 93.94 182 GLU A N 1
ATOM 1446 C CA . GLU A 1 182 ? -3.673 17.809 14.679 1.00 93.94 182 GLU A CA 1
ATOM 1447 C C . GLU A 1 182 ? -3.446 16.300 14.696 1.00 93.94 182 GLU A C 1
ATOM 1449 O O . GLU A 1 182 ? -4.057 15.597 15.503 1.00 93.94 182 GLU A O 1
ATOM 1454 N N . GLY A 1 183 ? -2.585 15.797 13.810 1.00 93.69 183 GLY A N 1
ATOM 1455 C CA . GLY A 1 183 ? -2.342 14.366 13.675 1.00 93.69 183 GLY A CA 1
ATOM 1456 C C . GLY A 1 183 ? -3.492 13.593 12.999 1.00 93.69 183 GLY A C 1
ATOM 1457 O O . GLY A 1 183 ? -4.480 14.179 12.538 1.00 93.69 183 GLY A O 1
ATOM 1458 N N . PRO A 1 184 ? -3.396 12.250 12.935 1.00 96.12 184 PRO A N 1
ATOM 1459 C CA . PRO A 1 184 ? -4.502 11.410 12.490 1.00 96.12 184 PRO A CA 1
ATOM 1460 C C . PRO A 1 184 ? -5.661 11.423 13.488 1.00 96.12 184 PRO A C 1
ATOM 1462 O O . PRO A 1 184 ? -5.490 11.564 14.699 1.00 96.12 184 PRO A O 1
ATOM 1465 N N . GLU A 1 185 ? -6.868 11.211 12.979 1.00 96.19 185 GLU A N 1
ATOM 1466 C CA . GLU A 1 185 ? -8.078 11.244 13.790 1.00 96.19 185 GLU A CA 1
ATOM 1467 C C . GLU A 1 185 ? -8.308 9.905 14.498 1.00 96.19 185 GLU A C 1
ATOM 1469 O O . GLU A 1 185 ? -8.362 8.854 13.858 1.00 96.19 185 GLU A O 1
ATOM 1474 N N . TRP A 1 186 ? -8.481 9.939 15.820 1.00 95.75 186 TRP A N 1
ATOM 1475 C CA . TRP A 1 186 ? -8.836 8.764 16.613 1.00 95.75 186 TRP A CA 1
ATOM 1476 C C . TRP A 1 186 ? -10.342 8.698 16.879 1.00 95.75 186 TRP A C 1
ATOM 1478 O O . TRP A 1 186 ? -10.920 9.619 17.454 1.00 95.75 186 TRP A O 1
ATOM 1488 N N . HIS A 1 187 ? -10.954 7.569 16.525 1.00 95.06 187 HIS A N 1
ATOM 1489 C CA . HIS A 1 187 ? -12.341 7.225 16.834 1.00 95.06 187 HIS A CA 1
ATOM 1490 C C . HIS A 1 187 ? -12.369 6.122 17.884 1.00 95.06 187 HIS A C 1
ATOM 1492 O O . HIS A 1 187 ? -12.078 4.971 17.568 1.00 95.06 187 HIS A O 1
ATOM 1498 N N . ALA A 1 188 ? -12.725 6.449 19.124 1.00 91.94 188 ALA A N 1
ATOM 1499 C CA . ALA A 1 188 ? -12.960 5.437 20.151 1.00 91.94 188 ALA A CA 1
ATOM 1500 C C . ALA A 1 188 ? -14.335 4.782 19.946 1.00 91.94 188 ALA A C 1
ATOM 1502 O O . ALA A 1 188 ? -15.324 5.479 19.712 1.00 91.94 188 ALA A O 1
ATOM 1503 N N . PHE A 1 189 ? -14.416 3.457 20.073 1.00 90.19 189 PHE A N 1
ATOM 1504 C CA . PHE A 1 189 ? -15.689 2.744 20.018 1.00 90.19 189 PHE A CA 1
ATOM 1505 C C . PHE A 1 189 ? -16.163 2.395 21.429 1.00 90.19 189 PHE A C 1
ATOM 1507 O O . PHE A 1 189 ? -15.438 1.789 22.214 1.00 90.19 189 PHE A O 1
ATOM 1514 N N . THR A 1 190 ? -17.391 2.788 21.760 1.00 72.88 190 THR A N 1
ATOM 1515 C CA . THR A 1 190 ? -18.045 2.426 23.018 1.00 72.88 190 THR A CA 1
ATOM 1516 C C . THR A 1 190 ? -18.773 1.095 22.838 1.00 72.88 190 THR A C 1
ATOM 1518 O O . THR A 1 190 ? -19.775 1.001 22.134 1.00 72.88 190 THR A O 1
ATOM 1521 N N . GLY A 1 191 ? -18.257 0.039 23.465 1.00 64.12 191 GLY A N 1
ATOM 1522 C CA . GLY A 1 191 ? -18.859 -1.294 23.468 1.00 64.12 191 GLY A CA 1
ATOM 1523 C C . GLY A 1 191 ? -18.527 -2.046 24.760 1.00 64.12 191 GLY A C 1
ATOM 1524 O O . GLY A 1 191 ? -17.649 -1.603 25.502 1.00 64.12 191 GLY A O 1
ATOM 1525 N N . PRO A 1 192 ? -19.224 -3.153 25.078 1.00 56.25 192 PRO A N 1
ATOM 1526 C CA . PRO A 1 192 ? -18.887 -3.982 26.230 1.00 56.25 192 PRO A CA 1
ATOM 1527 C C . PRO A 1 192 ? -17.468 -4.544 26.047 1.00 56.25 192 PRO A C 1
ATOM 1529 O O . PRO A 1 192 ? -17.240 -5.489 25.296 1.00 56.25 192 PRO A O 1
ATOM 1532 N N . ASP A 1 193 ? -16.523 -3.922 26.751 1.00 56.81 193 ASP A N 1
ATOM 1533 C CA . ASP A 1 193 ? -15.058 -4.010 26.638 1.00 56.81 193 ASP A CA 1
ATOM 1534 C C . ASP A 1 193 ? -14.456 -5.431 26.729 1.00 56.81 193 ASP A C 1
ATOM 1536 O O . ASP A 1 193 ? -13.265 -5.626 26.498 1.00 56.81 193 ASP A O 1
ATOM 1540 N N . ALA A 1 194 ? -15.255 -6.448 27.058 1.00 56.53 194 ALA A N 1
ATOM 1541 C CA . ALA A 1 194 ? -14.777 -7.794 27.362 1.00 56.53 194 ALA A CA 1
ATOM 1542 C C . ALA A 1 194 ? -14.276 -8.595 26.137 1.00 56.53 194 ALA A C 1
ATOM 1544 O O . ALA A 1 194 ? -13.696 -9.666 26.317 1.00 56.53 194 ALA A O 1
ATOM 1545 N N . GLY A 1 195 ? -14.484 -8.110 24.902 1.00 61.97 195 GLY A N 1
ATOM 1546 C CA . GLY A 1 195 ? -14.172 -8.855 23.669 1.00 61.97 195 GLY A CA 1
ATOM 1547 C C . GLY A 1 195 ? -13.374 -8.117 22.587 1.00 61.97 195 GLY A C 1
ATOM 1548 O O . GLY A 1 195 ? -12.980 -8.750 21.605 1.00 61.97 195 GLY A O 1
ATOM 1549 N N . ALA A 1 196 ? -13.114 -6.815 22.730 1.00 68.94 196 ALA A N 1
ATOM 1550 C CA . ALA A 1 196 ? -12.428 -6.033 21.701 1.00 68.94 196 ALA A CA 1
ATOM 1551 C C . ALA A 1 196 ? -10.921 -6.343 21.690 1.00 68.94 196 ALA A C 1
ATOM 1553 O O . ALA A 1 196 ? -10.186 -5.973 22.603 1.00 68.94 196 ALA A O 1
ATOM 1554 N N . ARG A 1 197 ? -10.446 -7.035 20.648 1.00 79.69 197 ARG A N 1
ATOM 1555 C CA . ARG A 1 197 ? -9.036 -7.467 20.508 1.00 79.69 197 ARG A CA 1
ATOM 1556 C C . ARG A 1 197 ? -8.321 -6.830 19.321 1.00 79.69 197 ARG A C 1
ATOM 1558 O O . ARG A 1 197 ? -7.223 -7.260 18.955 1.00 79.69 197 ARG A O 1
ATOM 1565 N N . ARG A 1 198 ? -8.950 -5.835 18.688 1.00 89.56 198 ARG A N 1
ATOM 1566 C CA . ARG A 1 198 ? -8.433 -5.232 17.460 1.00 89.56 198 ARG A CA 1
ATOM 1567 C C . ARG A 1 198 ? -8.406 -3.715 17.469 1.00 89.56 198 ARG A C 1
ATOM 1569 O O . ARG A 1 198 ? -9.145 -3.085 18.212 1.00 89.56 198 ARG A O 1
ATOM 1576 N N . MET A 1 199 ? -7.598 -3.138 16.590 1.00 93.62 199 MET A N 1
ATOM 1577 C CA . MET A 1 199 ? -7.585 -1.712 16.258 1.00 93.62 199 MET A CA 1
ATOM 1578 C C . MET A 1 199 ? -7.725 -1.545 14.744 1.00 93.62 199 MET A C 1
ATOM 1580 O O . MET A 1 199 ? -7.137 -2.317 13.992 1.00 93.62 199 MET A O 1
ATOM 1584 N N . ALA A 1 200 ? -8.492 -0.563 14.279 1.00 96.12 200 ALA A N 1
ATOM 1585 C CA . ALA A 1 200 ? -8.613 -0.294 12.850 1.00 96.12 200 ALA A CA 1
ATOM 1586 C C . ALA A 1 200 ? -7.655 0.817 12.402 1.00 96.12 200 ALA A C 1
ATOM 1588 O O . ALA A 1 200 ? -7.478 1.817 13.094 1.00 96.12 200 ALA A O 1
ATOM 1589 N N . LEU A 1 201 ? -7.066 0.648 11.224 1.00 97.75 201 LEU A N 1
ATOM 1590 C CA . LEU A 1 201 ? -6.393 1.678 10.444 1.00 97.75 201 LEU A CA 1
ATOM 1591 C C . LEU A 1 201 ? -7.248 1.935 9.215 1.00 97.75 201 LEU A C 1
ATOM 1593 O O . LEU A 1 201 ? -7.496 1.013 8.440 1.00 97.75 201 LEU A O 1
ATOM 1597 N N . ILE A 1 202 ? -7.694 3.170 9.032 1.00 96.38 202 ILE A N 1
ATOM 1598 C CA . ILE A 1 202 ? -8.534 3.555 7.902 1.00 96.38 202 ILE A CA 1
ATOM 1599 C C . ILE A 1 202 ? -7.791 4.639 7.128 1.00 96.38 202 ILE A C 1
ATOM 1601 O O . ILE A 1 202 ? -7.579 5.741 7.632 1.00 96.38 202 ILE A O 1
ATOM 1605 N N . LEU A 1 203 ? -7.394 4.320 5.901 1.00 94.88 203 LEU A N 1
ATOM 1606 C CA . LEU A 1 203 ? -6.723 5.223 4.969 1.00 94.88 203 LEU A CA 1
ATOM 1607 C C . LEU A 1 203 ? -7.634 5.421 3.749 1.00 94.88 203 LEU A C 1
ATOM 1609 O O . LEU A 1 203 ? -7.461 4.714 2.750 1.00 94.88 203 LEU A O 1
ATOM 1613 N N . PRO A 1 204 ? -8.638 6.316 3.846 1.00 91.69 204 PRO A N 1
ATOM 1614 C CA . PRO A 1 204 ? -9.480 6.660 2.718 1.00 91.69 204 PRO A CA 1
ATOM 1615 C C . PRO A 1 204 ? -8.726 7.652 1.827 1.00 91.69 204 PRO A C 1
ATOM 1617 O O . PRO A 1 204 ? -8.336 8.737 2.266 1.00 91.69 204 PRO A O 1
ATOM 1620 N N . MET A 1 205 ? -8.529 7.257 0.578 1.00 87.56 205 MET A N 1
ATOM 1621 C CA . MET A 1 205 ? -7.883 8.020 -0.472 1.00 87.56 205 MET A CA 1
ATOM 1622 C C . MET A 1 205 ? -8.947 8.468 -1.470 1.00 87.56 205 MET A C 1
ATOM 1624 O O . MET A 1 205 ? -9.542 7.660 -2.186 1.00 87.56 205 MET A O 1
ATOM 1628 N N . ALA A 1 206 ? -9.220 9.771 -1.482 1.00 67.88 206 ALA A N 1
ATOM 1629 C CA . ALA A 1 206 ? -10.310 10.337 -2.264 1.00 67.88 206 ALA A CA 1
ATOM 1630 C C . ALA A 1 206 ? -10.231 9.916 -3.744 1.00 67.88 206 ALA A C 1
ATOM 1632 O O . ALA A 1 206 ? -9.208 10.091 -4.399 1.00 67.88 206 ALA A O 1
ATOM 1633 N N . GLY A 1 207 ? -11.331 9.368 -4.270 1.00 63.94 207 GLY A N 1
ATOM 1634 C CA . GLY A 1 207 ? -11.498 9.088 -5.701 1.00 63.94 207 GLY A CA 1
ATOM 1635 C C . GLY A 1 207 ? -11.716 7.624 -6.085 1.00 63.94 207 GLY A C 1
ATOM 1636 O O . GLY A 1 207 ? -12.065 7.375 -7.233 1.00 63.94 207 GLY A O 1
ATOM 1637 N N . HIS A 1 208 ? -11.563 6.663 -5.164 1.00 62.97 208 HIS A N 1
ATOM 1638 C CA . HIS A 1 208 ? -11.647 5.237 -5.520 1.00 62.97 208 HIS A CA 1
ATOM 1639 C C . HIS A 1 208 ? -12.941 4.564 -5.056 1.00 62.97 208 HIS A C 1
ATOM 1641 O O . HIS A 1 208 ? -13.564 3.846 -5.838 1.00 62.97 208 HIS A O 1
ATOM 1647 N N . LEU A 1 209 ? -13.385 4.808 -3.820 1.00 67.94 209 LEU A N 1
ATOM 1648 C CA . LEU A 1 209 ? -14.633 4.250 -3.301 1.00 67.94 209 LEU A CA 1
ATOM 1649 C C . LEU A 1 209 ? -15.401 5.311 -2.494 1.00 67.94 209 LEU A C 1
ATOM 1651 O O . LEU A 1 209 ? -14.911 5.893 -1.528 1.00 67.94 209 LEU A O 1
ATOM 1655 N N . ALA A 1 210 ? -16.634 5.604 -2.912 1.00 70.12 210 ALA A N 1
ATOM 1656 C CA . ALA A 1 210 ? -17.477 6.566 -2.209 1.00 70.12 210 ALA A CA 1
ATOM 1657 C C . ALA A 1 210 ? -17.885 6.018 -0.831 1.00 70.12 210 ALA A C 1
ATOM 1659 O O . ALA A 1 210 ? -18.393 4.898 -0.714 1.00 70.12 210 ALA A O 1
ATOM 1660 N N . GLY A 1 211 ? -17.687 6.824 0.213 1.00 80.19 211 GLY A N 1
ATOM 1661 C CA . GLY A 1 211 ? -18.067 6.470 1.581 1.00 80.19 211 GLY A CA 1
ATOM 1662 C C . GLY A 1 211 ? -17.163 5.429 2.255 1.00 80.19 211 GLY A C 1
ATOM 1663 O O . GLY A 1 211 ? -17.590 4.791 3.219 1.00 80.19 211 GLY A O 1
ATOM 1664 N N . THR A 1 212 ? -15.932 5.212 1.759 1.00 84.06 212 THR A N 1
ATOM 1665 C CA . THR A 1 212 ? -14.967 4.261 2.352 1.00 84.06 212 THR A CA 1
ATOM 1666 C C . THR A 1 212 ? -14.787 4.500 3.843 1.00 84.06 212 THR A C 1
ATOM 1668 O O . THR A 1 212 ? -14.785 3.545 4.618 1.00 84.06 212 THR A O 1
ATOM 1671 N N . ARG A 1 213 ? -14.673 5.769 4.254 1.00 90.62 213 ARG A N 1
ATOM 1672 C CA . ARG A 1 213 ? -14.471 6.169 5.649 1.00 90.62 213 ARG A CA 1
ATOM 1673 C C . ARG A 1 213 ? -15.622 5.695 6.535 1.00 90.62 213 ARG A C 1
ATOM 1675 O O . ARG A 1 213 ? -15.384 5.002 7.519 1.00 90.62 213 ARG A O 1
ATOM 1682 N N . GLU A 1 214 ? -16.853 6.053 6.189 1.00 91.50 214 GLU A N 1
ATOM 1683 C CA . GLU A 1 214 ? -18.051 5.760 6.978 1.00 91.50 214 GLU A CA 1
ATOM 1684 C C . GLU A 1 214 ? -18.298 4.252 7.055 1.00 91.50 214 GLU A C 1
ATOM 1686 O O . GLU A 1 214 ? -18.529 3.708 8.137 1.00 91.50 214 GLU A O 1
ATOM 1691 N N . LYS A 1 215 ? -18.172 3.559 5.919 1.00 92.25 215 LYS A N 1
ATOM 1692 C CA . LYS A 1 215 ? -18.363 2.107 5.832 1.00 92.25 215 LYS A CA 1
ATOM 1693 C C . LYS A 1 215 ? -17.283 1.339 6.594 1.00 92.25 215 LYS A C 1
ATOM 1695 O O . LYS A 1 215 ? -17.594 0.376 7.288 1.00 92.25 215 LYS A O 1
ATOM 1700 N N . ALA A 1 216 ? -16.019 1.762 6.504 1.00 93.25 216 ALA A N 1
ATOM 1701 C CA . ALA A 1 216 ? -14.920 1.143 7.248 1.00 93.25 216 ALA A CA 1
ATOM 1702 C C . ALA A 1 216 ? -15.062 1.360 8.761 1.00 93.25 216 ALA A C 1
ATOM 1704 O O . ALA A 1 216 ? -14.840 0.429 9.533 1.00 93.25 216 ALA A O 1
ATOM 1705 N N . LEU A 1 217 ? -15.484 2.556 9.192 1.00 94.31 217 LEU A N 1
ATOM 1706 C CA . LEU A 1 217 ? -15.775 2.836 10.602 1.00 94.31 217 LEU A CA 1
ATOM 1707 C C . LEU A 1 217 ? -16.899 1.934 11.128 1.00 94.31 217 LEU A C 1
ATOM 1709 O O . LEU A 1 217 ? -16.749 1.342 12.196 1.00 94.31 217 LEU A O 1
ATOM 1713 N N . ALA A 1 218 ? -17.988 1.782 10.367 1.00 92.19 218 ALA A N 1
ATOM 1714 C CA . ALA A 1 218 ? -19.080 0.877 10.721 1.00 92.19 218 ALA A CA 1
ATOM 1715 C C . ALA A 1 218 ? -18.605 -0.584 10.805 1.00 92.19 218 ALA A C 1
ATOM 1717 O O . ALA A 1 218 ? -18.848 -1.253 11.808 1.00 92.19 218 ALA A O 1
ATOM 1718 N N . ALA A 1 219 ? -17.851 -1.056 9.806 1.00 91.81 219 ALA A N 1
ATOM 1719 C CA . ALA A 1 219 ? -17.303 -2.412 9.781 1.00 91.81 219 ALA A CA 1
ATOM 1720 C C . ALA A 1 219 ? -16.384 -2.705 10.977 1.00 91.81 219 ALA A C 1
ATOM 1722 O O . ALA A 1 219 ? -16.495 -3.759 11.604 1.00 91.81 219 ALA A O 1
ATOM 1723 N N . ALA A 1 220 ? -15.494 -1.765 11.309 1.00 92.38 220 ALA A N 1
ATOM 1724 C CA . ALA A 1 220 ? -14.562 -1.885 12.424 1.00 92.38 220 ALA A CA 1
ATOM 1725 C C . ALA A 1 220 ? -15.271 -1.895 13.785 1.00 92.38 220 ALA A C 1
ATOM 1727 O O . ALA A 1 220 ? -14.900 -2.673 14.667 1.00 92.38 220 ALA A O 1
ATOM 1728 N N . ARG A 1 221 ? -16.293 -1.049 13.953 1.00 91.12 221 ARG A N 1
ATOM 1729 C CA . ARG A 1 221 ? -17.078 -0.956 15.189 1.00 91.12 221 ARG A CA 1
ATOM 1730 C C . ARG A 1 221 ? -17.946 -2.190 15.407 1.00 91.12 221 ARG A C 1
ATOM 1732 O O . ARG A 1 221 ? -17.963 -2.743 16.501 1.00 91.12 221 ARG A O 1
ATOM 1739 N N . ASP A 1 222 ? -18.661 -2.614 14.370 1.00 88.44 222 ASP A N 1
ATOM 1740 C CA . ASP A 1 222 ? -19.710 -3.626 14.502 1.00 88.44 222 ASP A CA 1
ATOM 1741 C C . ASP A 1 222 ? -19.167 -5.053 14.302 1.00 88.44 222 ASP A C 1
ATOM 1743 O O . ASP A 1 222 ? -19.879 -6.030 14.551 1.00 88.44 222 ASP A O 1
ATOM 1747 N N . GLY A 1 223 ? -17.918 -5.191 13.836 1.00 88.12 223 GLY A N 1
ATOM 1748 C CA . GLY A 1 223 ? -17.301 -6.485 13.529 1.00 88.12 223 GLY A CA 1
ATOM 1749 C C . GLY A 1 223 ? -17.985 -7.217 12.369 1.00 88.12 223 GLY A C 1
ATOM 1750 O O . GLY A 1 223 ? -17.836 -8.430 12.219 1.00 88.12 223 GLY A O 1
ATOM 1751 N N . ARG A 1 224 ? -18.779 -6.495 11.566 1.00 87.62 224 ARG A N 1
ATOM 1752 C CA . ARG A 1 224 ? -19.515 -6.990 10.395 1.00 87.62 224 ARG A CA 1
ATOM 1753 C C . ARG A 1 224 ? -19.863 -5.841 9.456 1.00 87.62 224 ARG A C 1
ATOM 1755 O O . ARG A 1 224 ? -20.131 -4.735 9.910 1.00 87.62 224 ARG A O 1
ATOM 1762 N N . HIS A 1 225 ? -19.904 -6.123 8.159 1.00 89.31 225 HIS A N 1
ATOM 1763 C CA . HIS A 1 225 ? -20.419 -5.211 7.141 1.00 89.31 225 HIS A CA 1
ATOM 1764 C C . HIS A 1 225 ? -20.723 -5.999 5.863 1.00 89.31 225 HIS A C 1
ATOM 1766 O O . HIS A 1 225 ? -20.025 -6.968 5.568 1.00 89.31 225 HIS A O 1
ATOM 1772 N N . ASP A 1 226 ? -21.725 -5.589 5.088 1.00 86.12 226 ASP A N 1
ATOM 1773 C CA . ASP A 1 226 ? -22.141 -6.340 3.891 1.00 86.12 226 ASP A CA 1
ATOM 1774 C C . ASP A 1 226 ? -21.105 -6.248 2.756 1.00 86.12 226 ASP A C 1
ATOM 1776 O O . ASP A 1 226 ? -20.860 -7.215 2.027 1.00 86.12 226 ASP A O 1
ATOM 1780 N N . GLU A 1 227 ? -20.446 -5.090 2.665 1.00 87.62 227 GLU A N 1
ATOM 1781 C CA . GLU A 1 227 ? -19.437 -4.761 1.648 1.00 87.62 227 GLU A CA 1
ATOM 1782 C C . GLU A 1 227 ? -17.991 -5.083 2.066 1.00 87.62 227 GLU A C 1
ATOM 1784 O O . GLU A 1 227 ? -17.080 -4.875 1.274 1.00 87.62 227 GLU A O 1
ATOM 1789 N N . TYR A 1 228 ? -17.738 -5.598 3.275 1.00 88.88 228 TYR A N 1
ATOM 1790 C CA . TYR A 1 228 ? -16.386 -5.987 3.703 1.00 88.88 228 TYR A CA 1
ATOM 1791 C C . TYR A 1 228 ? -16.332 -7.453 4.116 1.00 88.88 228 TYR A C 1
ATOM 1793 O O . TYR A 1 228 ? -17.244 -7.972 4.757 1.00 88.88 228 TYR A O 1
ATOM 1801 N N . VAL A 1 229 ? -15.230 -8.127 3.790 1.00 87.81 229 VAL A N 1
ATOM 1802 C CA . VAL A 1 229 ? -14.971 -9.489 4.277 1.00 87.81 229 VAL A CA 1
ATOM 1803 C C . VAL A 1 229 ? -13.959 -9.413 5.410 1.00 87.81 229 VAL A C 1
ATOM 1805 O O . VAL A 1 229 ? -12.758 -9.329 5.178 1.00 87.81 229 VAL A O 1
ATOM 1808 N N . LEU A 1 230 ? -14.453 -9.405 6.646 1.00 86.19 230 LEU A N 1
ATOM 1809 C CA . LEU A 1 230 ? -13.603 -9.284 7.828 1.00 86.19 230 LEU A CA 1
ATOM 1810 C C . LEU A 1 230 ? -12.852 -10.596 8.109 1.00 86.19 230 LEU A C 1
ATOM 1812 O O . LEU A 1 230 ? -13.474 -11.663 8.103 1.00 86.19 230 LEU A O 1
ATOM 1816 N N . PRO A 1 231 ? -11.533 -10.540 8.364 1.00 80.00 231 PRO A N 1
ATOM 1817 C CA . PRO A 1 231 ? -10.746 -11.720 8.686 1.00 80.00 231 PRO A CA 1
ATOM 1818 C C . PRO A 1 231 ? -10.984 -12.147 10.139 1.00 80.00 231 PRO A C 1
ATOM 1820 O O . PRO A 1 231 ? -11.063 -11.312 11.040 1.00 80.00 231 PRO A O 1
ATOM 1823 N N . GLY A 1 232 ? -11.048 -13.459 10.372 1.00 75.06 232 GLY A N 1
ATOM 1824 C CA . GLY A 1 232 ? -11.293 -14.051 11.689 1.00 75.06 232 GLY A CA 1
ATOM 1825 C C . GLY A 1 232 ? -12.468 -15.027 11.683 1.00 75.06 232 GLY A C 1
ATOM 1826 O O . GLY A 1 232 ? -13.031 -15.340 10.635 1.00 75.06 232 GLY A O 1
ATOM 1827 N N . ASN A 1 233 ? -12.825 -15.542 12.861 1.00 68.75 233 ASN A N 1
ATOM 1828 C CA . ASN A 1 233 ? -13.974 -16.433 13.007 1.00 68.75 233 ASN A CA 1
ATOM 1829 C C . ASN A 1 233 ? -15.273 -15.601 13.088 1.00 68.75 233 ASN A C 1
ATOM 1831 O O . ASN A 1 233 ? -15.432 -14.853 14.057 1.00 68.75 233 ASN A O 1
ATOM 1835 N N . PRO A 1 234 ? -16.237 -15.760 12.157 1.00 67.12 234 PRO A N 1
ATOM 1836 C CA . PRO A 1 234 ? -17.512 -15.037 12.195 1.00 67.12 234 PRO A CA 1
ATOM 1837 C C . PRO A 1 234 ? -18.291 -15.240 13.503 1.00 67.12 234 PRO A C 1
ATOM 1839 O O . PRO A 1 234 ? -19.023 -14.352 13.939 1.00 67.12 234 PRO A O 1
ATOM 1842 N N . ALA A 1 235 ? -18.115 -16.394 14.156 1.00 61.88 235 ALA A N 1
ATOM 1843 C CA . ALA A 1 235 ? -18.760 -16.708 15.427 1.00 61.88 235 ALA A CA 1
ATOM 1844 C C . ALA A 1 235 ? -18.166 -15.932 16.616 1.00 61.88 235 ALA A C 1
ATOM 1846 O O . ALA A 1 235 ? -18.850 -15.750 17.620 1.00 61.88 235 ALA A O 1
ATOM 1847 N N . ALA A 1 236 ? -16.920 -15.457 16.511 1.00 66.69 236 ALA A N 1
ATOM 1848 C CA . ALA A 1 236 ? -16.216 -14.777 17.598 1.00 66.69 236 ALA A CA 1
ATOM 1849 C C . ALA A 1 236 ? -16.558 -13.279 17.722 1.00 66.69 236 ALA A C 1
ATOM 1851 O O . ALA A 1 236 ? -16.146 -12.665 18.702 1.00 66.69 236 ALA A O 1
ATOM 1852 N N . ARG A 1 237 ? -17.309 -12.700 16.763 1.00 69.00 237 ARG A N 1
ATOM 1853 C CA . ARG A 1 237 ? -17.698 -11.269 16.710 1.00 69.00 237 ARG A CA 1
ATOM 1854 C C . ARG A 1 237 ? -16.571 -10.328 17.160 1.00 69.00 237 ARG A C 1
ATOM 1856 O O . ARG A 1 237 ? -16.751 -9.462 18.022 1.00 69.00 237 ARG A O 1
ATOM 1863 N N . GLU A 1 238 ? -15.390 -10.535 16.582 1.00 81.56 238 GLU A N 1
ATOM 1864 C CA . GLU A 1 238 ? -14.248 -9.658 16.815 1.00 81.56 238 GLU A CA 1
ATOM 1865 C C . GLU A 1 238 ? -14.602 -8.247 16.336 1.00 81.56 238 GLU A C 1
ATOM 1867 O O . GLU A 1 238 ? -15.141 -8.070 15.248 1.00 81.56 238 GLU A O 1
ATOM 1872 N N . HIS A 1 239 ? -14.315 -7.248 17.160 1.00 85.75 239 HIS A N 1
ATOM 1873 C CA . HIS A 1 239 ? -14.524 -5.841 16.839 1.00 85.75 239 HIS A CA 1
ATOM 1874 C C . HIS A 1 239 ? -13.333 -5.023 17.328 1.00 85.75 239 HIS A C 1
ATOM 1876 O O . HIS A 1 239 ? -12.512 -5.487 18.136 1.00 85.75 239 HIS A O 1
ATOM 1882 N N . CYS A 1 240 ? -13.214 -3.811 16.799 1.00 90.94 240 CYS A N 1
ATOM 1883 C CA . CYS A 1 240 ? -12.141 -2.910 17.165 1.00 90.94 240 CYS A CA 1
ATOM 1884 C C . CYS A 1 240 ? -12.465 -2.133 18.450 1.00 90.94 240 CYS A C 1
ATOM 1886 O O . CYS A 1 240 ? -13.614 -1.811 18.729 1.00 90.94 240 CYS A O 1
ATOM 1888 N N . VAL A 1 241 ? -11.425 -1.781 19.204 1.00 91.19 241 VAL A N 1
ATOM 1889 C CA . VAL A 1 241 ? -11.481 -0.818 20.323 1.00 91.19 241 VAL A CA 1
ATOM 1890 C C . VAL A 1 241 ? -11.640 0.625 19.828 1.00 91.19 241 VAL A C 1
ATOM 1892 O O . VAL A 1 241 ? -12.094 1.512 20.545 1.00 91.19 241 VAL A O 1
ATOM 1895 N N . GLY A 1 242 ? -11.227 0.864 18.588 1.00 93.69 242 GLY A N 1
ATOM 1896 C CA . GLY A 1 242 ? -11.252 2.158 17.936 1.00 93.69 242 GLY A CA 1
ATOM 1897 C C . GLY A 1 242 ? -10.591 2.101 16.566 1.00 93.69 242 GLY A C 1
ATOM 1898 O O . GLY A 1 242 ? -10.075 1.055 16.150 1.00 93.69 242 GLY A O 1
ATOM 1899 N N . ALA A 1 243 ? -10.609 3.232 15.874 1.00 96.38 243 ALA A N 1
ATOM 1900 C CA . ALA A 1 243 ? -10.034 3.396 14.550 1.00 96.38 243 ALA A CA 1
ATOM 1901 C C . ALA A 1 243 ? -9.138 4.634 14.476 1.00 96.38 243 ALA A C 1
ATOM 1903 O O . ALA A 1 243 ? -9.504 5.710 14.947 1.00 96.38 243 ALA A O 1
ATOM 1904 N N . LEU A 1 244 ? -7.984 4.480 13.834 1.00 97.38 244 LEU A N 1
ATOM 1905 C CA . LEU A 1 244 ? -7.088 5.563 13.460 1.00 97.38 244 LEU A CA 1
ATOM 1906 C C . LEU A 1 244 ? -7.317 5.908 11.986 1.00 97.38 244 LEU A C 1
ATOM 1908 O O . LEU A 1 244 ? -7.133 5.054 11.116 1.00 97.38 244 LEU A O 1
ATOM 1912 N N . VAL A 1 245 ? -7.745 7.138 11.710 1.00 96.94 245 VAL A N 1
ATOM 1913 C CA . VAL A 1 245 ? -8.173 7.584 10.380 1.00 96.94 245 VAL A CA 1
ATOM 1914 C C . VAL A 1 245 ? -7.179 8.591 9.803 1.00 96.94 245 VAL A C 1
ATOM 1916 O O . VAL A 1 245 ? -6.920 9.642 10.390 1.00 96.94 245 VAL A O 1
ATOM 1919 N N . PHE A 1 246 ? -6.672 8.283 8.610 1.00 95.56 246 PHE A N 1
ATOM 1920 C CA . PHE A 1 246 ? -5.729 9.094 7.839 1.00 95.56 246 PHE A CA 1
ATOM 1921 C C . PHE A 1 246 ? -6.412 9.619 6.572 1.00 95.56 246 PHE A C 1
ATOM 1923 O O . PHE A 1 246 ? -6.148 9.147 5.473 1.00 95.56 246 PHE A O 1
ATOM 1930 N N . ALA A 1 247 ? -7.360 10.545 6.712 1.00 91.94 247 ALA A N 1
ATOM 1931 C CA . ALA A 1 247 ? -8.131 11.016 5.563 1.00 91.94 247 ALA A CA 1
ATOM 1932 C C . ALA A 1 247 ? -7.303 11.921 4.638 1.00 91.94 247 ALA A C 1
ATOM 1934 O O . ALA A 1 247 ? -6.733 12.920 5.089 1.00 91.94 247 ALA A O 1
ATOM 1935 N N . THR A 1 248 ? -7.286 11.606 3.340 1.00 91.00 248 THR A N 1
ATOM 1936 C CA . THR A 1 248 ? -6.715 12.491 2.316 1.00 91.00 248 THR A CA 1
ATOM 1937 C C . THR A 1 248 ? -7.744 13.510 1.840 1.00 91.00 248 THR A C 1
ATOM 1939 O O . THR A 1 248 ? -8.953 13.270 1.894 1.00 91.00 248 THR A O 1
ATOM 1942 N N . ARG A 1 249 ? -7.275 14.663 1.361 1.00 88.50 249 ARG A N 1
ATOM 1943 C CA . ARG A 1 249 ? -8.127 15.668 0.714 1.00 88.50 249 ARG A CA 1
ATOM 1944 C C . ARG A 1 249 ? -8.748 15.109 -0.562 1.00 88.50 249 ARG A C 1
ATOM 1946 O O . ARG A 1 249 ? -8.264 14.128 -1.123 1.00 88.50 249 ARG A O 1
ATOM 1953 N N . SER A 1 250 ? -9.822 15.756 -1.012 1.00 76.50 250 SER A N 1
ATOM 1954 C CA . SER A 1 250 ? -10.454 15.467 -2.297 1.00 76.50 250 SER A CA 1
ATOM 1955 C C . SER A 1 250 ? -9.481 15.722 -3.447 1.00 76.50 250 SER A C 1
ATOM 1957 O O . SER A 1 250 ? -8.943 16.824 -3.553 1.00 76.50 250 SER A O 1
ATOM 1959 N N . GLY A 1 251 ? -9.309 14.729 -4.315 1.00 69.94 251 GLY A N 1
ATOM 1960 C CA . GLY A 1 251 ? -8.328 14.743 -5.398 1.00 69.94 251 GLY A CA 1
ATOM 1961 C C . GLY A 1 251 ? -7.384 13.548 -5.291 1.00 69.94 251 GLY A C 1
ATOM 1962 O O . GLY A 1 251 ? -7.315 12.890 -4.254 1.00 69.94 251 GLY A O 1
ATOM 1963 N N . ASN A 1 252 ? -6.673 13.247 -6.375 1.00 69.19 252 ASN A N 1
ATOM 1964 C CA . ASN A 1 252 ? -5.661 12.196 -6.352 1.00 69.19 252 ASN A CA 1
ATOM 1965 C C . ASN A 1 252 ? -4.472 12.639 -5.486 1.00 69.19 252 ASN A C 1
ATOM 1967 O O . ASN A 1 252 ? -4.108 13.815 -5.476 1.00 69.19 252 ASN A O 1
ATOM 1971 N N . ILE A 1 253 ? -3.851 11.693 -4.773 1.00 84.50 253 ILE A N 1
ATOM 1972 C CA . ILE A 1 253 ? -2.526 11.938 -4.194 1.00 84.50 253 ILE A CA 1
ATOM 1973 C C . ILE A 1 253 ? -1.567 12.198 -5.357 1.00 84.50 253 ILE A C 1
ATOM 1975 O O . ILE A 1 253 ? -1.532 11.348 -6.249 1.00 84.50 253 ILE A O 1
ATOM 1979 N N . PRO A 1 254 ? -0.788 13.299 -5.334 1.00 88.50 254 PRO A N 1
ATOM 1980 C CA . PRO A 1 254 ? 0.136 13.613 -6.413 1.00 88.50 254 PRO A CA 1
ATOM 1981 C C . PRO A 1 254 ? 1.030 12.420 -6.733 1.00 88.50 254 PRO A C 1
ATOM 1983 O O . PRO A 1 254 ? 1.633 11.860 -5.812 1.00 88.50 254 PRO A O 1
ATOM 1986 N N . ASP A 1 255 ? 1.139 12.063 -8.012 1.00 89.88 255 ASP A N 1
ATOM 1987 C CA . ASP A 1 255 ? 1.912 10.912 -8.495 1.00 89.88 255 ASP A CA 1
ATOM 1988 C C . ASP A 1 255 ? 3.432 11.176 -8.424 1.00 89.88 255 ASP A C 1
ATOM 1990 O O . ASP A 1 255 ? 4.158 11.272 -9.412 1.00 89.88 255 ASP A O 1
ATOM 1994 N N . ARG A 1 256 ? 3.921 11.317 -7.186 1.00 91.56 256 ARG A N 1
ATOM 1995 C CA . ARG A 1 256 ? 5.308 11.583 -6.807 1.00 91.56 256 ARG A CA 1
ATOM 1996 C C . ARG A 1 256 ? 5.724 10.652 -5.681 1.00 91.56 256 ARG A C 1
ATOM 1998 O O . ARG A 1 256 ? 5.053 10.565 -4.650 1.00 91.56 256 ARG A O 1
ATOM 2005 N N . ARG A 1 257 ? 6.885 10.026 -5.845 1.00 94.44 257 ARG A N 1
ATOM 2006 C CA . ARG A 1 257 ? 7.457 9.081 -4.883 1.00 94.44 257 ARG A CA 1
ATOM 2007 C C . ARG A 1 257 ? 7.536 9.636 -3.465 1.00 94.44 257 ARG A C 1
ATOM 2009 O O . ARG A 1 257 ? 7.149 8.975 -2.506 1.00 94.44 257 ARG A O 1
ATOM 2016 N N . GLU A 1 258 ? 8.010 10.870 -3.341 1.00 95.56 258 GLU A N 1
ATOM 2017 C CA . GLU A 1 258 ? 8.260 11.527 -2.058 1.00 95.56 258 GLU A CA 1
ATOM 2018 C C . GLU A 1 258 ? 6.966 11.667 -1.244 1.00 95.56 258 GLU A C 1
ATOM 2020 O O . GLU A 1 258 ? 6.985 11.554 -0.021 1.00 95.56 258 GLU A O 1
ATOM 2025 N N . VAL A 1 259 ? 5.827 11.847 -1.921 1.00 94.88 259 VAL A N 1
ATOM 2026 C CA . VAL A 1 259 ? 4.513 11.965 -1.282 1.00 94.88 259 VAL A CA 1
ATOM 2027 C C . VAL A 1 259 ? 4.042 10.618 -0.734 1.00 94.88 259 VAL A C 1
ATOM 2029 O O . VAL A 1 259 ? 3.572 10.538 0.401 1.00 94.88 259 VAL A O 1
ATOM 2032 N N . TYR A 1 260 ? 4.189 9.550 -1.519 1.00 95.19 260 TYR A N 1
ATOM 2033 C CA . TYR A 1 260 ? 3.789 8.201 -1.120 1.00 95.19 260 TYR A CA 1
ATOM 2034 C C . TYR A 1 260 ? 4.651 7.704 0.042 1.00 95.19 260 TYR A C 1
ATOM 2036 O O . TYR A 1 260 ? 4.124 7.184 1.024 1.00 95.19 260 TYR A O 1
ATOM 2044 N N . GLU A 1 261 ? 5.969 7.904 -0.024 1.00 97.06 261 GLU A N 1
ATOM 2045 C CA . GLU A 1 261 ? 6.885 7.514 1.051 1.00 97.06 261 GLU A CA 1
ATOM 2046 C C . GLU A 1 261 ? 6.654 8.321 2.334 1.00 97.06 261 GLU A C 1
ATOM 2048 O O . GLU A 1 261 ? 6.690 7.742 3.424 1.00 97.06 261 GLU A O 1
ATOM 2053 N N . ALA A 1 262 ? 6.383 9.629 2.231 1.00 97.56 262 ALA A N 1
ATOM 2054 C CA . ALA A 1 262 ? 6.005 10.454 3.378 1.00 97.56 262 ALA A CA 1
ATOM 2055 C C . ALA A 1 262 ? 4.711 9.940 4.026 1.00 97.56 262 ALA A C 1
ATOM 2057 O O . ALA A 1 262 ? 4.663 9.753 5.243 1.00 97.56 262 ALA A O 1
ATOM 2058 N N . LEU A 1 263 ? 3.683 9.637 3.222 1.00 96.94 263 LEU A N 1
ATOM 2059 C CA . LEU A 1 263 ? 2.40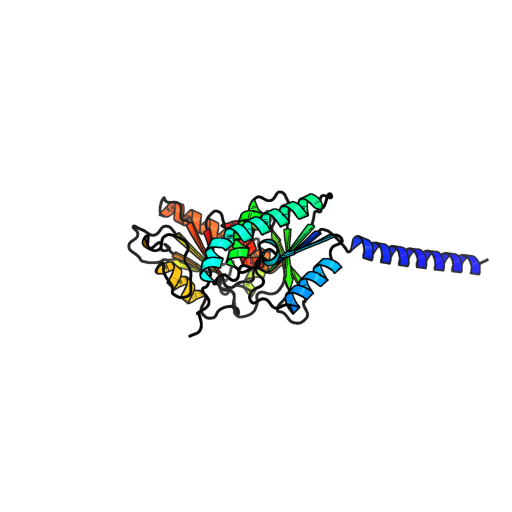8 9.115 3.718 1.00 96.94 263 LEU A CA 1
ATOM 2060 C C . LEU A 1 263 ? 2.589 7.772 4.426 1.00 96.94 263 LEU A C 1
ATOM 2062 O O . LEU A 1 263 ? 2.078 7.583 5.526 1.00 96.94 263 LEU A O 1
ATOM 2066 N N . ILE A 1 264 ? 3.336 6.846 3.826 1.00 97.50 264 ILE A N 1
ATOM 2067 C CA . ILE A 1 264 ? 3.583 5.525 4.410 1.00 97.50 264 ILE A CA 1
ATOM 2068 C C . ILE A 1 264 ? 4.361 5.634 5.728 1.00 97.50 264 ILE A C 1
ATOM 2070 O O . ILE A 1 264 ? 3.963 5.001 6.709 1.00 97.50 264 ILE A O 1
ATOM 2074 N N . ARG A 1 265 ? 5.411 6.469 5.791 1.00 97.88 265 ARG A N 1
ATOM 2075 C CA . ARG A 1 265 ? 6.140 6.751 7.043 1.00 97.88 265 ARG A CA 1
ATOM 2076 C C . ARG A 1 265 ? 5.211 7.312 8.114 1.00 97.88 265 ARG A C 1
ATOM 2078 O O . ARG A 1 265 ? 5.236 6.852 9.255 1.00 97.88 265 ARG A O 1
ATOM 2085 N N . TYR A 1 266 ? 4.365 8.268 7.738 1.00 98.12 266 TYR A N 1
ATOM 2086 C CA . TYR A 1 266 ? 3.406 8.906 8.635 1.00 98.12 266 TYR A CA 1
ATOM 2087 C C . TYR A 1 266 ? 2.391 7.914 9.202 1.00 98.12 266 TYR A C 1
ATOM 2089 O O . TYR A 1 266 ? 2.211 7.824 10.419 1.00 98.12 266 TYR A O 1
ATOM 2097 N N . VAL A 1 267 ? 1.796 7.098 8.332 1.00 97.81 267 VAL A N 1
ATOM 2098 C CA . VAL A 1 267 ? 0.848 6.050 8.714 1.00 97.81 267 VAL A CA 1
ATOM 2099 C C . VAL A 1 267 ? 1.505 5.026 9.640 1.00 97.81 267 VAL A C 1
ATOM 2101 O O . VAL A 1 267 ? 0.967 4.734 10.708 1.00 97.81 267 VAL A O 1
ATOM 2104 N N . HIS A 1 268 ? 2.683 4.513 9.275 1.00 97.56 268 HIS A N 1
ATOM 2105 C CA . HIS A 1 268 ? 3.416 3.537 10.081 1.00 97.56 268 HIS A CA 1
ATOM 2106 C C . HIS A 1 268 ? 3.779 4.087 11.469 1.00 97.56 268 HIS A C 1
ATOM 2108 O O . HIS A 1 268 ? 3.552 3.416 12.478 1.00 97.56 268 HIS A O 1
ATOM 2114 N N . HIS A 1 269 ? 4.296 5.317 11.535 1.00 97.62 269 HIS A N 1
ATOM 2115 C CA . HIS A 1 269 ? 4.689 5.956 12.788 1.00 97.62 269 HIS A CA 1
ATOM 2116 C C . HIS A 1 269 ? 3.511 6.104 13.754 1.00 97.62 269 HIS A C 1
ATOM 2118 O O . HIS A 1 269 ? 3.576 5.623 14.887 1.00 97.62 269 HIS A O 1
ATOM 2124 N N . HIS A 1 270 ? 2.409 6.706 13.303 1.00 97.75 270 HIS A N 1
ATOM 2125 C CA . HIS A 1 270 ? 1.250 6.921 14.166 1.00 97.75 270 HIS A CA 1
ATOM 2126 C C . HIS A 1 270 ? 0.514 5.623 14.511 1.00 97.75 270 HIS A C 1
ATOM 2128 O O . HIS A 1 270 ? 0.005 5.493 15.625 1.00 97.75 270 HIS A O 1
ATOM 2134 N N . TRP A 1 271 ? 0.502 4.638 13.607 1.00 96.31 271 TRP A N 1
ATOM 2135 C CA . TRP A 1 271 ? 0.014 3.297 13.921 1.00 96.31 271 TRP A CA 1
ATOM 2136 C C . TRP A 1 271 ? 0.797 2.677 15.081 1.00 96.31 271 TRP A C 1
ATOM 2138 O O . TRP A 1 271 ? 0.198 2.208 16.048 1.00 96.31 271 TRP A O 1
ATOM 2148 N N . HIS A 1 272 ? 2.130 2.709 15.016 1.00 95.62 272 HIS A N 1
ATOM 2149 C CA . HIS A 1 272 ? 2.981 2.128 16.050 1.00 95.62 272 HIS A CA 1
ATOM 2150 C C . HIS A 1 272 ? 2.838 2.848 17.398 1.00 95.62 272 HIS A C 1
ATOM 2152 O O . HIS A 1 272 ? 2.719 2.191 18.438 1.00 95.62 272 HIS A O 1
ATOM 2158 N N . LEU A 1 273 ? 2.783 4.186 17.381 1.00 95.75 273 LEU A N 1
ATOM 2159 C CA . LEU A 1 273 ? 2.517 4.983 18.580 1.00 95.75 273 LEU A CA 1
ATOM 2160 C C . LEU A 1 273 ? 1.189 4.580 19.224 1.00 95.75 273 LEU A C 1
ATOM 2162 O O . LEU A 1 273 ? 1.149 4.285 20.419 1.00 95.75 273 LEU A O 1
ATOM 2166 N N . LYS A 1 274 ? 0.117 4.486 18.427 1.00 95.00 274 LYS A N 1
ATOM 2167 C CA . LYS A 1 274 ? -1.211 4.159 18.949 1.00 95.00 274 LYS A CA 1
ATOM 2168 C C . LYS A 1 274 ? -1.311 2.719 19.445 1.00 95.00 274 LYS A C 1
ATOM 2170 O O . LYS A 1 274 ? -1.885 2.482 20.501 1.00 95.00 274 LYS A O 1
ATOM 2175 N N . MET A 1 275 ? -0.708 1.759 18.743 1.00 91.88 275 MET A N 1
ATOM 2176 C CA . MET A 1 275 ? -0.634 0.368 19.206 1.00 91.88 275 MET A CA 1
ATOM 2177 C C . MET A 1 275 ? 0.081 0.253 20.556 1.00 91.88 275 MET A C 1
ATOM 2179 O O . MET A 1 275 ? -0.368 -0.493 21.424 1.00 91.88 275 MET A O 1
ATOM 2183 N N . THR A 1 276 ? 1.162 1.012 20.748 1.00 93.56 276 THR A N 1
ATOM 2184 C CA . THR A 1 276 ? 1.924 1.034 22.006 1.00 93.56 276 THR A CA 1
ATOM 2185 C C . THR A 1 276 ? 1.115 1.661 23.142 1.00 93.56 276 THR A C 1
ATOM 2187 O O . THR A 1 276 ? 1.047 1.093 24.231 1.00 93.56 276 THR A O 1
ATOM 2190 N N . GLU A 1 277 ? 0.443 2.786 22.878 1.00 93.31 277 GLU A N 1
ATOM 2191 C CA . GLU A 1 277 ? -0.482 3.432 23.820 1.00 93.31 277 GLU A CA 1
ATOM 2192 C C . GLU A 1 277 ? -1.594 2.464 24.259 1.00 93.31 277 GLU A C 1
ATOM 2194 O O . GLU A 1 277 ? -1.845 2.284 25.452 1.00 93.31 277 GLU A O 1
ATOM 2199 N N . MET A 1 278 ? -2.222 1.778 23.300 1.00 89.44 278 MET A N 1
ATOM 2200 C CA . MET A 1 278 ? -3.311 0.843 23.580 1.00 89.44 278 MET A CA 1
ATOM 2201 C C . MET A 1 278 ? -2.842 -0.415 24.318 1.00 89.44 278 MET A C 1
ATOM 2203 O O . MET A 1 278 ? -3.557 -0.896 25.198 1.00 89.44 278 MET A O 1
ATOM 2207 N N . LEU A 1 279 ? -1.648 -0.933 24.010 1.00 89.38 279 LEU A N 1
ATOM 2208 C CA . LEU A 1 279 ? -1.048 -2.049 24.746 1.00 89.38 279 LEU A CA 1
ATOM 2209 C C . LEU A 1 279 ? -0.820 -1.677 26.216 1.00 89.38 279 LEU A C 1
ATOM 2211 O O . LEU A 1 279 ? -1.159 -2.465 27.099 1.00 89.38 279 LEU A O 1
ATOM 2215 N N . ALA A 1 280 ? -0.302 -0.474 26.481 1.00 89.25 280 ALA A N 1
ATOM 2216 C CA . ALA A 1 280 ? -0.098 0.021 27.840 1.00 89.25 280 ALA A CA 1
ATOM 2217 C C . ALA A 1 280 ? -1.426 0.204 28.597 1.00 89.25 280 ALA A C 1
ATOM 2219 O O . ALA A 1 280 ? -1.505 -0.114 29.781 1.00 89.25 280 ALA A O 1
ATOM 2220 N N . ALA A 1 281 ? -2.480 0.665 27.915 1.00 87.06 281 ALA A N 1
ATOM 2221 C CA . ALA A 1 281 ? -3.786 0.904 28.528 1.00 87.06 281 ALA A CA 1
ATOM 2222 C C . ALA A 1 281 ? -4.611 -0.376 28.772 1.00 87.06 281 ALA A C 1
ATOM 2224 O O . ALA A 1 281 ? -5.318 -0.470 29.773 1.00 87.06 281 ALA A O 1
ATOM 2225 N N . LYS A 1 282 ? -4.565 -1.353 27.856 1.00 81.06 282 LYS A N 1
ATOM 2226 C CA . LYS A 1 282 ? -5.418 -2.561 27.891 1.00 81.06 282 LYS A CA 1
ATOM 2227 C C . LYS A 1 282 ? -4.688 -3.822 28.364 1.00 81.06 282 LYS A C 1
ATOM 2229 O O . LYS A 1 282 ? -5.337 -4.843 28.582 1.00 81.06 282 LYS A O 1
ATOM 2234 N N . GLY A 1 283 ? -3.358 -3.795 28.476 1.00 78.88 283 GLY A N 1
ATOM 2235 C CA . GLY A 1 283 ? -2.541 -4.925 28.938 1.00 78.88 283 GLY A CA 1
ATOM 2236 C C . GLY A 1 283 ? -2.543 -6.150 28.015 1.00 78.88 283 GLY A C 1
ATOM 2237 O O . GLY A 1 283 ? -2.048 -7.207 28.399 1.00 78.88 283 GLY A O 1
ATOM 2238 N N . THR A 1 284 ? -3.104 -6.041 26.807 1.00 78.44 284 THR A N 1
ATOM 2239 C CA . THR A 1 284 ? -3.198 -7.136 25.833 1.00 78.44 284 THR A CA 1
ATOM 2240 C C . THR A 1 284 ? -2.740 -6.675 24.455 1.00 78.44 284 THR A C 1
ATOM 2242 O O . THR A 1 284 ? -2.980 -5.539 24.046 1.00 78.44 284 THR A O 1
ATOM 2245 N N . ALA A 1 285 ? -2.056 -7.565 23.732 1.00 80.81 285 ALA A N 1
ATOM 2246 C CA . ALA A 1 285 ? -1.630 -7.294 22.367 1.00 80.81 285 ALA A CA 1
ATOM 2247 C C . ALA A 1 285 ? -2.850 -7.262 21.438 1.00 80.81 285 ALA A C 1
ATOM 2249 O O . ALA A 1 285 ? -3.563 -8.259 21.300 1.00 80.81 285 ALA A O 1
ATOM 2250 N N . LEU A 1 286 ? -3.078 -6.117 20.795 1.00 84.94 286 LEU A N 1
ATOM 2251 C CA . LEU A 1 286 ? -4.117 -5.960 19.783 1.00 84.94 286 LEU A CA 1
ATOM 2252 C C . LEU A 1 286 ? -3.594 -6.416 18.416 1.00 84.94 286 LEU A C 1
ATOM 2254 O O . LEU A 1 286 ? -2.415 -6.244 18.107 1.00 84.94 286 LEU A O 1
ATOM 2258 N N . ARG A 1 287 ? -4.477 -6.961 17.574 1.00 90.19 287 ARG A N 1
ATOM 2259 C CA . ARG A 1 287 ? -4.220 -7.090 16.127 1.00 90.19 287 ARG A CA 1
ATOM 2260 C C . ARG A 1 287 ? -4.902 -5.961 15.361 1.00 90.19 287 ARG A C 1
ATOM 2262 O O . ARG A 1 287 ? -5.875 -5.380 15.823 1.00 90.19 287 ARG A O 1
ATOM 2269 N N . GLY A 1 288 ? -4.409 -5.639 14.179 1.00 92.88 288 GLY A N 1
ATOM 2270 C CA . GLY A 1 288 ? -4.958 -4.578 13.352 1.00 92.88 288 GLY A CA 1
ATOM 2271 C C . GLY A 1 288 ? -5.899 -5.068 12.261 1.00 92.88 288 GLY A C 1
ATOM 2272 O O . GLY A 1 288 ? -5.742 -6.170 11.739 1.00 92.88 288 GLY A O 1
ATOM 2273 N N . TRP A 1 289 ? -6.833 -4.212 11.873 1.00 95.25 289 TRP A N 1
ATOM 2274 C CA . TRP A 1 289 ? -7.528 -4.283 10.592 1.00 95.25 289 TRP A CA 1
ATOM 2275 C C . TRP A 1 289 ? -7.173 -3.062 9.761 1.00 95.25 289 TRP A C 1
ATOM 2277 O O . TRP A 1 289 ? -7.255 -1.943 10.259 1.00 95.25 289 TRP A O 1
ATOM 2287 N N . VAL A 1 290 ? -6.777 -3.271 8.509 1.00 96.31 290 VAL A N 1
ATOM 2288 C CA . VAL A 1 290 ? -6.427 -2.188 7.586 1.00 96.31 290 VAL A CA 1
ATOM 2289 C C . VAL A 1 290 ? -7.515 -2.051 6.531 1.00 96.31 290 VAL A C 1
ATOM 2291 O O . VAL A 1 290 ? -7.823 -3.006 5.821 1.00 96.31 290 VAL A O 1
ATOM 2294 N N . PHE A 1 291 ? -8.063 -0.849 6.410 1.00 95.06 291 PHE A N 1
ATOM 2295 C CA . PHE A 1 291 ? -9.045 -0.467 5.406 1.00 95.06 291 PHE A CA 1
ATOM 2296 C C . PHE A 1 291 ? -8.436 0.623 4.530 1.00 95.06 291 PHE A C 1
ATOM 2298 O O . PHE A 1 291 ? -8.048 1.681 5.029 1.00 95.06 291 PHE A O 1
ATOM 2305 N N . THR A 1 292 ? -8.339 0.380 3.227 1.00 93.31 292 THR A N 1
ATOM 2306 C CA . THR A 1 292 ? -7.885 1.393 2.272 1.00 93.31 292 THR A CA 1
ATOM 2307 C C . THR A 1 292 ? -8.481 1.143 0.896 1.00 93.31 292 THR A C 1
ATOM 2309 O O . THR A 1 292 ? -8.660 -0.002 0.483 1.00 93.31 292 THR A O 1
ATOM 2312 N N . ASP A 1 293 ? -8.770 2.229 0.197 1.00 90.12 293 ASP A N 1
ATOM 2313 C CA . ASP A 1 293 ? -9.108 2.289 -1.224 1.00 90.12 293 ASP A CA 1
ATOM 2314 C C . ASP A 1 293 ? -7.976 2.927 -2.049 1.00 90.12 293 ASP A C 1
ATOM 2316 O O . ASP A 1 293 ? -8.148 3.223 -3.228 1.00 90.12 293 ASP A O 1
ATOM 2320 N N . GLY A 1 294 ? -6.800 3.102 -1.436 1.00 89.25 294 GLY A N 1
ATOM 2321 C CA . GLY A 1 294 ? -5.593 3.591 -2.086 1.00 89.25 294 GLY A CA 1
ATOM 2322 C C . GLY A 1 294 ? -5.083 2.672 -3.194 1.00 89.25 294 GLY A C 1
ATOM 2323 O O . GLY A 1 294 ? -5.603 1.587 -3.407 1.00 89.25 294 GLY A O 1
ATOM 2324 N N . PRO A 1 295 ? -4.039 3.058 -3.924 1.00 89.88 295 PRO A N 1
ATOM 2325 C CA . PRO A 1 295 ? -3.496 2.250 -5.005 1.00 89.88 295 PRO A CA 1
ATOM 2326 C C . PRO A 1 295 ? -2.778 0.992 -4.498 1.00 89.88 295 PRO A C 1
ATOM 2328 O O . PRO A 1 295 ? -2.389 0.891 -3.331 1.00 89.88 295 PRO A O 1
ATOM 2331 N N . THR A 1 296 ? -2.579 0.030 -5.400 1.00 91.56 296 THR A N 1
ATOM 2332 C CA . THR A 1 296 ? -1.964 -1.277 -5.118 1.00 91.56 296 THR A CA 1
ATOM 2333 C C . THR A 1 296 ? -0.614 -1.153 -4.411 1.00 91.56 296 THR A C 1
ATOM 2335 O O . THR A 1 296 ? -0.315 -1.931 -3.508 1.00 91.56 296 THR A O 1
ATOM 2338 N N . GLU A 1 297 ? 0.182 -0.151 -4.774 1.00 94.12 297 GLU A N 1
ATOM 2339 C CA . GLU A 1 297 ? 1.503 0.117 -4.213 1.00 94.12 297 GLU A CA 1
ATOM 2340 C C . GLU A 1 297 ? 1.416 0.522 -2.736 1.00 94.12 297 GLU A C 1
ATOM 2342 O O . GLU A 1 297 ? 2.208 0.043 -1.927 1.00 94.12 297 GLU A O 1
ATOM 2347 N N . ILE A 1 298 ? 0.410 1.320 -2.358 1.00 94.62 298 ILE A N 1
ATOM 2348 C CA . ILE A 1 298 ? 0.146 1.677 -0.957 1.00 94.62 298 ILE A CA 1
ATOM 2349 C C . ILE A 1 298 ? -0.287 0.437 -0.171 1.00 94.62 298 ILE A C 1
ATOM 2351 O O . ILE A 1 298 ? 0.255 0.184 0.903 1.00 94.62 298 ILE A O 1
ATOM 2355 N N . ALA A 1 299 ? -1.200 -0.380 -0.707 1.00 95.19 299 ALA A N 1
ATOM 2356 C CA . ALA A 1 299 ? -1.613 -1.622 -0.046 1.00 95.19 299 ALA A CA 1
ATOM 2357 C C . ALA A 1 299 ? -0.426 -2.578 0.173 1.00 95.19 299 ALA A C 1
ATOM 2359 O O . ALA A 1 299 ? -0.280 -3.143 1.257 1.00 95.19 299 ALA A O 1
ATOM 2360 N N . LEU A 1 300 ? 0.454 -2.707 -0.823 1.00 96.44 300 LEU A N 1
ATOM 2361 C CA . LEU A 1 300 ? 1.668 -3.514 -0.731 1.00 96.44 300 LEU A CA 1
ATOM 2362 C C . LEU A 1 300 ? 2.638 -2.961 0.322 1.00 96.44 300 LEU A C 1
ATOM 2364 O O . LEU A 1 300 ? 3.111 -3.717 1.169 1.00 96.44 300 LEU A O 1
ATOM 2368 N N . ALA A 1 301 ? 2.900 -1.652 0.325 1.00 96.94 301 ALA A N 1
ATOM 2369 C CA . ALA A 1 301 ? 3.771 -1.020 1.316 1.00 96.94 301 ALA A CA 1
ATOM 2370 C C . ALA A 1 301 ? 3.227 -1.154 2.748 1.00 96.94 301 ALA A C 1
ATOM 2372 O O . ALA A 1 301 ? 3.983 -1.451 3.674 1.00 96.94 301 ALA A O 1
ATOM 2373 N N . LEU A 1 302 ? 1.913 -1.011 2.938 1.00 97.19 302 LEU A N 1
ATOM 2374 C CA . LEU A 1 302 ? 1.273 -1.256 4.232 1.00 97.19 302 LEU A CA 1
ATOM 2375 C C . LEU A 1 302 ? 1.414 -2.718 4.661 1.00 97.19 302 LEU A C 1
ATOM 2377 O O . LEU A 1 302 ? 1.692 -2.970 5.828 1.00 97.19 302 LEU A O 1
ATOM 2381 N N . GLY A 1 303 ? 1.283 -3.673 3.740 1.00 96.25 303 GLY A N 1
ATOM 2382 C CA . GLY A 1 303 ? 1.529 -5.088 4.022 1.00 96.25 303 GLY A CA 1
ATOM 2383 C C . GLY A 1 303 ? 2.961 -5.359 4.472 1.00 96.25 303 GLY A C 1
ATOM 2384 O O . GLY A 1 303 ? 3.186 -6.021 5.483 1.00 96.25 303 GLY A O 1
ATOM 2385 N N . HIS A 1 304 ? 3.929 -4.758 3.781 1.00 95.69 304 HIS A N 1
ATOM 2386 C CA . HIS A 1 304 ? 5.351 -4.861 4.106 1.00 95.69 304 HIS A CA 1
ATOM 2387 C C . HIS A 1 304 ? 5.679 -4.383 5.525 1.00 95.69 304 HIS A C 1
ATOM 2389 O O . HIS A 1 304 ? 6.463 -5.017 6.234 1.00 95.69 304 HIS A O 1
ATOM 2395 N N . LEU A 1 305 ? 5.050 -3.290 5.960 1.00 95.56 305 LEU A N 1
ATOM 2396 C CA . LEU A 1 305 ? 5.316 -2.688 7.265 1.00 95.56 305 LEU A CA 1
ATOM 2397 C C . LEU A 1 305 ? 4.447 -3.264 8.388 1.00 95.56 305 LEU A C 1
ATOM 2399 O O . LEU A 1 305 ? 4.919 -3.415 9.513 1.00 95.56 305 LEU A O 1
ATOM 2403 N N . LEU A 1 306 ? 3.182 -3.584 8.105 1.00 95.50 306 LEU A N 1
ATOM 2404 C CA . LEU A 1 306 ? 2.169 -3.866 9.126 1.00 95.50 306 LEU A CA 1
ATOM 2405 C C . LEU A 1 306 ? 1.708 -5.331 9.168 1.00 95.50 306 LEU A C 1
ATOM 2407 O O . LEU A 1 306 ? 1.094 -5.724 10.158 1.00 95.50 306 LEU A O 1
ATOM 2411 N N . GLY A 1 307 ? 2.029 -6.155 8.165 1.00 92.19 307 GLY A N 1
ATOM 2412 C CA . GLY A 1 307 ? 1.440 -7.492 7.969 1.00 92.19 307 GLY A CA 1
ATOM 2413 C C . GLY A 1 307 ? 1.593 -8.482 9.131 1.00 92.19 307 GLY A C 1
ATOM 2414 O O . GLY A 1 307 ? 0.730 -9.324 9.357 1.00 92.19 307 GLY A O 1
ATOM 2415 N N . ARG A 1 308 ? 2.631 -8.339 9.968 1.00 90.81 308 ARG A N 1
ATOM 2416 C CA . ARG A 1 308 ? 2.782 -9.143 11.203 1.00 90.81 308 ARG A CA 1
ATOM 2417 C C . ARG A 1 308 ? 1.720 -8.839 12.256 1.00 90.81 308 ARG A C 1
ATOM 2419 O O . ARG A 1 308 ? 1.421 -9.682 13.099 1.00 90.81 308 ARG A O 1
ATOM 2426 N N . GLN A 1 309 ? 1.211 -7.615 12.259 1.00 92.06 309 GLN A N 1
ATOM 2427 C CA . GLN A 1 309 ? 0.359 -7.086 13.316 1.00 92.06 309 GLN A CA 1
ATOM 2428 C C . GLN A 1 309 ? -1.060 -6.826 12.836 1.00 92.06 309 GLN A C 1
ATOM 2430 O O . GLN A 1 309 ? -1.944 -6.712 13.679 1.00 92.06 309 GLN A O 1
ATOM 2435 N N . SER A 1 310 ? -1.307 -6.757 11.530 1.00 94.31 310 SER A N 1
ATOM 2436 C CA . SER A 1 310 ? -2.620 -6.455 10.979 1.00 94.31 310 SER A CA 1
ATOM 2437 C C . SER A 1 310 ? -2.970 -7.295 9.758 1.00 94.31 310 SER A C 1
ATOM 2439 O O . SER A 1 310 ? -2.122 -7.940 9.152 1.00 94.31 310 SER A O 1
ATOM 2441 N N . ASP A 1 311 ? -4.261 -7.311 9.446 1.00 93.62 311 ASP A N 1
ATOM 2442 C CA . ASP A 1 311 ? -4.816 -7.960 8.268 1.00 93.62 311 ASP A CA 1
ATOM 2443 C C . ASP A 1 311 ? -5.529 -6.884 7.427 1.00 93.62 311 ASP A C 1
ATOM 2445 O O . ASP A 1 311 ? -6.271 -6.059 7.975 1.00 93.62 311 ASP A O 1
ATOM 2449 N N . LEU A 1 312 ? -5.333 -6.873 6.104 1.00 93.50 312 LEU A N 1
ATOM 2450 C CA . LEU A 1 312 ? -6.145 -6.030 5.223 1.00 93.50 312 LEU A CA 1
ATOM 2451 C C . LEU A 1 312 ? -7.570 -6.579 5.157 1.00 93.50 312 LEU A C 1
ATOM 2453 O O . LEU A 1 312 ? -7.764 -7.768 4.912 1.00 93.50 312 LEU A O 1
ATOM 2457 N N . VAL A 1 313 ? -8.560 -5.705 5.312 1.00 92.38 313 VAL A N 1
ATOM 2458 C CA . VAL A 1 313 ? -9.970 -6.044 5.140 1.00 92.38 313 VAL A CA 1
ATOM 2459 C C . VAL A 1 313 ? -10.378 -5.782 3.688 1.00 92.38 313 VAL A C 1
ATOM 2461 O O . VAL A 1 313 ? -10.525 -4.623 3.292 1.00 92.38 313 VAL A O 1
ATOM 2464 N N . PRO A 1 314 ? -10.565 -6.824 2.861 1.00 88.25 314 PRO A N 1
ATOM 2465 C CA . PRO A 1 314 ? -10.963 -6.644 1.475 1.00 88.25 314 PRO A CA 1
ATOM 2466 C C . PRO A 1 314 ? -12.403 -6.146 1.349 1.00 88.25 314 PRO A C 1
ATOM 2468 O O . PRO A 1 314 ? -13.319 -6.595 2.046 1.00 88.25 314 PRO A O 1
ATOM 2471 N N . TRP A 1 315 ? -12.596 -5.275 0.365 1.00 84.31 315 TRP A N 1
ATOM 2472 C CA . TRP A 1 315 ? -13.906 -4.873 -0.119 1.00 84.31 315 TRP A CA 1
ATOM 2473 C C . TRP A 1 315 ? -14.547 -5.989 -0.958 1.00 84.31 315 TRP A C 1
ATOM 2475 O O . TRP A 1 315 ? -13.940 -6.509 -1.899 1.00 84.31 315 TRP A O 1
ATOM 2485 N N . ARG A 1 316 ? -15.795 -6.342 -0.651 1.00 78.50 316 ARG A N 1
ATOM 2486 C CA . ARG A 1 316 ? -16.641 -7.229 -1.451 1.00 78.50 316 ARG A CA 1
ATOM 2487 C C . ARG A 1 316 ? -17.353 -6.383 -2.503 1.00 78.50 316 ARG A C 1
ATOM 2489 O O . ARG A 1 316 ? -18.167 -5.530 -2.163 1.00 78.50 316 ARG A O 1
ATOM 2496 N N . ARG A 1 317 ? -17.083 -6.625 -3.792 1.00 61.94 317 ARG A N 1
ATOM 2497 C CA . ARG A 1 317 ? -17.931 -6.044 -4.846 1.00 61.94 317 ARG A CA 1
ATOM 2498 C C . ARG A 1 317 ? -19.365 -6.550 -4.653 1.00 61.94 317 ARG A C 1
ATOM 2500 O O . ARG A 1 317 ? -19.526 -7.756 -4.450 1.00 61.94 317 ARG A O 1
ATOM 2507 N N . PRO A 1 318 ? -20.388 -5.683 -4.726 1.00 54.97 318 PRO A N 1
ATOM 2508 C CA . PRO A 1 318 ? -21.760 -6.157 -4.767 1.00 54.97 318 PRO A CA 1
ATOM 2509 C C . PRO A 1 318 ? -21.905 -7.081 -5.979 1.00 54.97 318 PRO A C 1
ATOM 2511 O O . PRO A 1 318 ? -21.594 -6.697 -7.107 1.00 54.97 318 PRO A O 1
ATOM 2514 N N . THR A 1 319 ? -22.321 -8.323 -5.743 1.00 48.47 319 THR A N 1
ATOM 2515 C CA . THR A 1 319 ? -22.791 -9.200 -6.813 1.00 48.47 319 THR A CA 1
ATOM 2516 C C . THR A 1 319 ? -24.046 -8.541 -7.362 1.00 48.47 319 THR A C 1
ATOM 2518 O O . THR A 1 319 ? -25.045 -8.475 -6.648 1.00 48.47 319 THR A O 1
ATOM 2521 N N . GLY A 1 320 ? -23.963 -7.962 -8.561 1.00 39.44 320 GLY A N 1
ATOM 2522 C CA . GLY A 1 320 ? -25.114 -7.333 -9.204 1.00 39.44 320 GLY A CA 1
ATOM 2523 C C . GLY A 1 320 ? -26.293 -8.305 -9.234 1.00 39.44 320 GLY A C 1
ATOM 2524 O O . GLY A 1 320 ? -26.134 -9.439 -9.688 1.00 39.44 320 GLY A O 1
ATOM 2525 N N . GLY A 1 321 ? -27.423 -7.863 -8.681 1.00 31.77 321 GLY A N 1
ATOM 2526 C CA . GLY A 1 321 ? -28.744 -8.405 -8.988 1.00 31.77 321 GLY A CA 1
ATOM 2527 C C . GLY A 1 321 ? -29.320 -7.719 -10.215 1.00 31.77 321 GLY A C 1
ATOM 2528 O O . GLY A 1 321 ? -28.885 -6.578 -10.499 1.00 31.77 321 GLY A O 1
#

Secondary structure (DSSP, 8-state):
-HHHHHHHHHHHHHHHHHHHHHHHHHHS--SEEEEEES--TT--HHHHHHHHHHHHHH-SEEEEEEHHHHT------HHHHTTTHHHHHHHHHHHHHHHHHHT-S--S-EEEEEE--HHHHHHHHHHHTT-S-SEEEEEEE-SSTTT-EEEEEEEEGGGGSPP-HHHHHHHTTTBSS-TTTT-SEEEE--S-TTS--EEEEEE--TTSSTTHHHHHHHHHHHS--TTB---S-GGG---EEEEEE-PBPSSPPPS-HHHHHHHHHHHHHHHHHHHHHHHHHHSSPPEEEEEE-S-HHHHHHHHHHHTTTEEE-PBPPP---

pLDDT: mean 84.16, std 12.89, range [31.77, 98.12]

Foldseek 3Di:
DVVVVVVVVVVVVVVVVVVVVVCCQVVQAADEEEEEALDDPPDDPVQSVLSQVVRVRRHPHYYYHHLCVVVDVPPDDPVVCVVCLLVSLVVSLVVVLVSCVVVVDLGLEYEYADDDALQSLLSNLLSCLPDPHQKYFYKDADPDPPPGIDGQEIDHPCLQDAQDPVLQVLCCQWFPDRCPPGNWDKFFADDPPPQAQEEEEEEEFADQDPCLVVQSQCCQRQVDDPFWDHDDDPVSRHHHRIYTYGYTDHDGQPRDHSNLSSSSSSSLVVVVVVQVVVCVVPVHRHAYEYGYSDDSVSSSSCSNRRVVRYHYIDTHDPPDD

Organism: NCBI:txid68183